Protein AF-A0A3C1ZS43-F1 (afdb_monomer_lite)

Foldseek 3Di:
DDDDDDDDPPPPPPPPVPPPPPPPPVPCPPDVLLVLLLLLLVLLLLCCQQQVCNLVLVAQSLVLQLVLSVQSNPDPDLVSSQVSSLSSLCSSPQRAAAPDDDDDDPPVQCQQDDPCSLVDPSHDPSSSVSSVNSNRRGYDRPRQDQPPDPDDRDTDPPSHDPCPPPDPDDDPSVVSSVVSVVLSCCSPPVSCQNVDPDNSSVVSD

pLDDT: mean 83.27, std 17.43, range [39.81, 98.88]

Structure (mmCIF, N/CA/C/O backbone):
data_AF-A0A3C1ZS43-F1
#
_entry.id   AF-A0A3C1ZS43-F1
#
loop_
_atom_site.group_PDB
_atom_site.id
_atom_site.type_symbol
_atom_site.label_atom_id
_atom_site.label_alt_id
_atom_site.label_comp_id
_atom_site.label_asym_id
_atom_site.label_entity_id
_atom_site.label_seq_id
_atom_site.pdbx_PDB_ins_code
_atom_site.Cartn_x
_atom_site.Cartn_y
_atom_site.Cartn_z
_atom_site.occupancy
_atom_site.B_iso_or_equiv
_atom_site.auth_seq_id
_atom_site.auth_comp_id
_atom_site.auth_asym_id
_atom_site.auth_atom_id
_atom_site.pdbx_PDB_model_num
ATOM 1 N N . MET A 1 1 ? -16.081 -59.917 66.388 1.00 44.72 1 MET A N 1
ATOM 2 C CA . MET A 1 1 ? -15.034 -59.606 65.389 1.00 44.72 1 MET A CA 1
ATOM 3 C C . MET A 1 1 ? -15.693 -58.979 64.167 1.00 44.72 1 MET A C 1
ATOM 5 O O . MET A 1 1 ? -16.670 -59.534 63.693 1.00 44.72 1 MET A O 1
ATOM 9 N N . ARG A 1 2 ? -15.122 -57.854 63.709 1.00 42.94 2 ARG A N 1
ATOM 10 C CA . ARG A 1 2 ? -15.438 -57.022 62.525 1.00 42.94 2 ARG A CA 1
ATOM 11 C C . ARG A 1 2 ? -16.759 -56.238 62.538 1.00 42.94 2 ARG A C 1
ATOM 13 O O . ARG A 1 2 ? -17.774 -56.667 62.013 1.00 42.94 2 ARG A O 1
ATOM 20 N N . ASN A 1 3 ? -16.649 -55.023 63.078 1.00 45.84 3 ASN A N 1
ATOM 21 C CA . ASN A 1 3 ? -17.445 -53.859 62.693 1.00 45.84 3 ASN A CA 1
ATOM 22 C C . ASN A 1 3 ? -17.034 -53.436 61.272 1.00 45.84 3 ASN A C 1
ATOM 24 O O . ASN A 1 3 ? -15.860 -53.144 61.048 1.00 45.84 3 ASN A O 1
ATOM 28 N N . THR A 1 4 ? -17.975 -53.374 60.333 1.00 52.88 4 THR A N 1
ATOM 29 C CA . THR A 1 4 ? -17.791 -52.699 59.040 1.00 52.88 4 THR A CA 1
ATOM 30 C C . THR A 1 4 ? -18.532 -51.371 59.092 1.00 52.88 4 THR A C 1
ATOM 32 O O . THR A 1 4 ? -19.750 -51.314 58.937 1.00 52.88 4 THR A O 1
ATOM 35 N N . SER A 1 5 ? -17.795 -50.300 59.366 1.00 53.34 5 SER A N 1
ATOM 36 C CA . SER A 1 5 ? -18.279 -48.924 59.290 1.00 53.34 5 SER A CA 1
ATOM 37 C C . SER A 1 5 ? -18.544 -48.540 57.833 1.00 53.34 5 SER A C 1
ATOM 39 O O . SER A 1 5 ? -17.633 -48.596 57.005 1.00 53.34 5 SER A O 1
ATOM 41 N N . ALA A 1 6 ? -19.777 -48.138 57.531 1.00 59.22 6 ALA A N 1
ATOM 42 C CA . ALA A 1 6 ? -20.144 -47.528 56.261 1.00 59.22 6 ALA A CA 1
ATOM 43 C C . ALA A 1 6 ? -19.431 -46.174 56.090 1.00 59.22 6 ALA A C 1
ATOM 45 O O . ALA A 1 6 ? -19.440 -45.333 56.990 1.00 59.22 6 ALA A O 1
ATOM 46 N N . ILE A 1 7 ? -18.808 -45.976 54.930 1.00 58.75 7 ILE A N 1
ATOM 47 C CA . ILE A 1 7 ? -18.164 -44.720 54.538 1.00 58.75 7 ILE A CA 1
ATOM 48 C C . ILE A 1 7 ? -19.274 -43.688 54.255 1.00 58.75 7 ILE A C 1
ATOM 50 O O . ILE A 1 7 ? -20.194 -43.999 53.497 1.00 58.75 7 ILE A O 1
ATOM 54 N N . PRO A 1 8 ? -19.239 -42.475 54.838 1.00 49.44 8 PRO A N 1
ATOM 55 C CA . PRO A 1 8 ? -20.306 -41.499 54.660 1.00 49.44 8 PRO A CA 1
ATOM 56 C C . PRO A 1 8 ? -20.284 -40.894 53.249 1.00 49.44 8 PRO A C 1
ATOM 58 O O . PRO A 1 8 ? -19.288 -40.330 52.797 1.00 49.44 8 PRO A O 1
ATOM 61 N N . THR A 1 9 ? -21.433 -40.948 52.581 1.00 58.59 9 THR A N 1
ATOM 62 C CA . THR A 1 9 ? -21.727 -40.493 51.210 1.00 58.59 9 THR A CA 1
ATOM 63 C C . THR A 1 9 ? -21.727 -38.963 51.028 1.00 58.59 9 THR A C 1
ATOM 65 O O . THR A 1 9 ? -22.485 -38.433 50.223 1.00 58.59 9 THR A O 1
ATOM 68 N N . LYS A 1 10 ? -20.911 -38.212 51.781 1.00 52.75 10 LYS A N 1
ATOM 69 C CA . LYS A 1 10 ? -20.936 -36.733 51.786 1.00 52.75 10 LYS A CA 1
ATOM 70 C C . LYS A 1 10 ? -19.786 -36.042 51.043 1.00 52.75 10 LYS A C 1
ATOM 72 O O . LYS A 1 10 ? -19.747 -34.819 51.027 1.00 52.75 10 LYS A O 1
ATOM 77 N N . TYR A 1 11 ? -18.907 -36.783 50.367 1.00 52.06 11 TYR A N 1
ATOM 78 C CA . TYR A 1 11 ? -17.752 -36.204 49.656 1.00 52.06 11 TYR A CA 1
ATOM 79 C C . TYR A 1 11 ? -17.721 -36.476 48.145 1.00 52.06 11 TYR A C 1
ATOM 81 O O . TYR A 1 11 ? -16.667 -36.396 47.528 1.00 52.06 11 TYR A O 1
ATOM 89 N N . TRP A 1 12 ? -18.867 -36.774 47.526 1.00 50.25 12 TRP A N 1
ATOM 90 C CA . TRP A 1 12 ? -18.940 -37.083 46.087 1.00 50.25 12 TRP A CA 1
ATOM 91 C C . TRP A 1 12 ? -19.505 -35.959 45.208 1.00 50.25 12 TRP A C 1
ATOM 93 O O . TRP A 1 12 ? -19.688 -36.156 44.014 1.00 50.25 12 TRP A O 1
ATOM 103 N N . ILE A 1 13 ? -19.743 -34.765 45.762 1.00 50.69 13 ILE A N 1
ATOM 104 C CA . ILE A 1 13 ? -20.208 -33.603 44.976 1.00 50.69 13 ILE A CA 1
ATOM 105 C C . ILE A 1 13 ? -19.049 -32.636 44.648 1.00 50.69 13 ILE A C 1
ATOM 107 O O . ILE A 1 13 ? -19.165 -31.810 43.753 1.00 50.69 13 ILE A O 1
ATOM 111 N N . GLY A 1 14 ? -17.886 -32.771 45.298 1.00 49.66 14 GLY A N 1
ATOM 112 C CA . GLY A 1 14 ? -16.764 -31.833 45.138 1.00 49.66 14 GLY A CA 1
ATOM 113 C C . GLY A 1 14 ? -15.716 -32.180 44.072 1.00 49.66 14 GLY A C 1
ATOM 114 O O . GLY A 1 14 ? -14.860 -31.349 43.798 1.00 49.66 14 GLY A O 1
ATOM 115 N N . ILE A 1 15 ? -15.741 -33.382 43.481 1.00 50.09 15 ILE A N 1
ATOM 116 C CA . ILE A 1 15 ? -14.630 -33.883 42.635 1.00 50.09 15 ILE A CA 1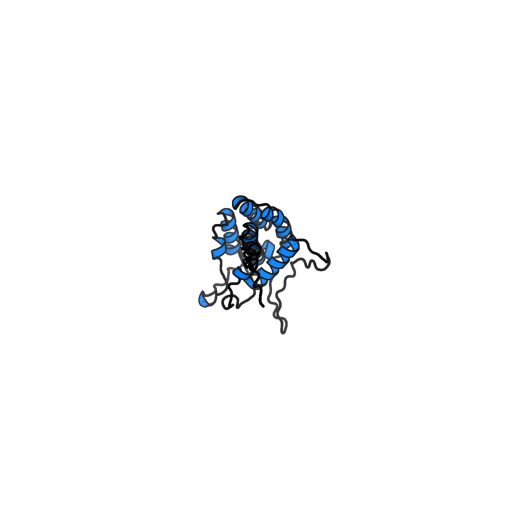
ATOM 117 C C . ILE A 1 15 ? -15.010 -34.010 41.145 1.00 50.09 15 ILE A C 1
ATOM 119 O O . ILE A 1 15 ? -14.152 -34.251 40.304 1.00 50.09 15 ILE A O 1
ATOM 123 N N . ILE A 1 16 ? -16.267 -33.753 40.766 1.00 48.66 16 ILE A N 1
ATOM 124 C CA . ILE A 1 16 ? -16.694 -33.820 39.352 1.00 48.66 16 ILE A CA 1
ATOM 125 C C . ILE A 1 16 ? -16.448 -32.495 38.596 1.00 48.66 16 ILE A C 1
ATOM 127 O O . ILE A 1 16 ? -16.397 -32.489 37.371 1.00 48.66 16 ILE A O 1
ATOM 131 N N . CYS A 1 17 ? -16.176 -31.382 39.289 1.00 44.31 17 CYS A N 1
ATOM 132 C CA . CYS A 1 17 ? -15.872 -30.097 38.636 1.00 44.31 17 CYS A CA 1
ATOM 133 C C . CYS A 1 17 ? -14.403 -29.922 38.196 1.00 44.31 17 CYS A C 1
ATOM 135 O O . CYS A 1 17 ? -14.080 -28.896 37.607 1.00 44.31 17 CYS A O 1
ATOM 137 N N . LEU A 1 18 ? -13.511 -30.886 38.461 1.00 46.91 18 LEU A N 1
ATOM 138 C CA . LEU A 1 18 ? -12.068 -30.774 38.164 1.00 46.91 18 LEU A CA 1
ATOM 139 C C . LEU A 1 18 ? -11.599 -31.585 36.943 1.00 46.91 18 LEU A C 1
ATOM 141 O O . LEU A 1 18 ? -10.406 -31.630 36.664 1.00 46.91 18 LEU A O 1
ATOM 145 N N . LEU A 1 19 ? -12.519 -32.205 36.197 1.00 48.88 19 LEU A N 1
ATOM 146 C CA . LEU A 1 19 ? -12.211 -32.992 34.993 1.00 48.88 19 LEU A CA 1
ATOM 147 C C . LEU A 1 19 ? -12.890 -32.446 33.731 1.00 48.88 19 LEU A C 1
ATOM 149 O O . LEU A 1 19 ? -13.161 -33.194 32.796 1.00 48.88 19 LEU A O 1
ATOM 153 N N . ILE A 1 20 ? -13.158 -31.140 33.683 1.00 56.06 20 ILE A N 1
ATOM 154 C CA . ILE A 1 20 ? -13.371 -30.472 32.401 1.00 56.06 20 ILE A CA 1
ATOM 155 C C . ILE A 1 20 ? -11.976 -30.057 31.937 1.00 56.06 20 ILE A C 1
ATOM 157 O O . ILE A 1 20 ? -11.409 -29.145 32.543 1.00 56.06 20 ILE A O 1
ATOM 161 N N . PRO A 1 21 ? -11.373 -30.705 30.921 1.00 55.34 21 PRO A N 1
ATOM 162 C CA . PRO A 1 21 ? -10.227 -30.106 30.269 1.00 55.34 21 PRO A CA 1
ATOM 163 C C . PRO A 1 21 ? -10.704 -28.748 29.763 1.00 55.34 21 PRO A C 1
ATOM 165 O O . PRO A 1 21 ? -11.557 -28.668 28.878 1.00 55.34 21 PRO A O 1
ATOM 168 N N . GLN A 1 22 ? -10.204 -27.673 30.372 1.00 54.25 22 GLN A N 1
ATOM 169 C CA . GLN A 1 22 ? -10.284 -26.355 29.775 1.00 54.25 22 GLN A CA 1
ATOM 170 C C . GLN A 1 22 ? -9.396 -26.413 28.542 1.00 54.25 22 GLN A C 1
ATOM 172 O O . GLN A 1 22 ? -8.223 -26.051 28.573 1.00 54.25 22 GLN A O 1
ATOM 177 N N . VAL A 1 23 ? -9.955 -26.927 27.450 1.00 53.66 23 VAL A N 1
ATOM 178 C CA . VAL A 1 23 ? -9.442 -26.637 26.127 1.00 53.66 23 VAL A CA 1
ATOM 179 C C . VAL A 1 23 ? -9.760 -25.161 25.928 1.00 53.66 23 VAL A C 1
ATOM 181 O O . VAL A 1 23 ? -10.791 -24.790 25.375 1.00 53.66 23 VAL A O 1
ATOM 184 N N . LEU A 1 24 ? -8.900 -24.300 26.474 1.00 48.50 24 LEU A N 1
ATOM 185 C CA . LEU A 1 24 ? -8.735 -22.943 25.992 1.00 48.50 24 LEU A CA 1
ATOM 186 C C . LEU A 1 24 ? -8.180 -23.094 24.577 1.00 48.50 24 LEU A C 1
ATOM 188 O O . LEU A 1 24 ? -6.989 -22.940 24.333 1.00 48.50 24 LEU A O 1
ATOM 192 N N . THR A 1 25 ? -9.043 -23.433 23.622 1.00 47.41 25 THR A N 1
ATOM 193 C CA . THR A 1 25 ? -8.827 -22.904 22.289 1.00 47.41 25 THR A CA 1
ATOM 194 C C . THR A 1 25 ? -8.911 -21.401 22.487 1.00 47.41 25 THR A C 1
ATOM 196 O O . THR A 1 25 ? -9.992 -20.883 22.779 1.00 47.41 25 THR A O 1
ATOM 199 N N . ALA A 1 26 ? -7.778 -20.704 22.415 1.00 40.06 26 ALA A N 1
ATOM 200 C CA . ALA A 1 26 ? -7.812 -19.298 22.065 1.00 40.06 26 ALA A CA 1
ATOM 201 C C . ALA A 1 26 ? -8.544 -19.254 20.721 1.00 40.06 26 ALA A C 1
ATOM 203 O O . ALA A 1 26 ? -7.969 -19.573 19.684 1.00 40.06 26 ALA A O 1
ATOM 204 N N . GLN A 1 27 ? -9.858 -19.022 20.749 1.00 39.81 27 GLN A N 1
ATOM 205 C CA . GLN A 1 27 ? -10.592 -18.730 19.536 1.00 39.81 27 GLN A CA 1
ATOM 206 C C . GLN A 1 27 ? -9.978 -17.432 19.037 1.00 39.81 27 GLN A C 1
ATOM 208 O O . GLN A 1 27 ? -10.136 -16.386 19.665 1.00 39.81 27 GLN A O 1
ATOM 213 N N . PHE A 1 28 ? -9.207 -17.532 17.960 1.00 47.50 28 PHE A N 1
ATOM 214 C CA . PHE A 1 28 ? -8.794 -16.384 17.182 1.00 47.50 28 PHE A CA 1
ATOM 215 C C . PHE A 1 28 ? -10.091 -15.771 16.657 1.00 47.50 28 PHE A C 1
ATOM 217 O O . PHE A 1 28 ? -10.662 -16.252 15.684 1.00 47.50 28 PHE A O 1
ATOM 224 N N . ILE A 1 29 ? -10.647 -14.802 17.383 1.00 45.75 29 ILE A N 1
ATOM 225 C CA . ILE A 1 29 ? -11.622 -13.893 16.799 1.00 45.75 29 ILE A CA 1
ATOM 226 C C . ILE A 1 29 ? -10.763 -13.002 15.911 1.00 45.75 29 ILE A C 1
ATOM 228 O O . ILE A 1 29 ? -9.920 -12.293 16.472 1.00 45.75 29 ILE A O 1
ATOM 232 N N . PRO A 1 30 ? -10.904 -13.052 14.573 1.00 55.09 30 PRO A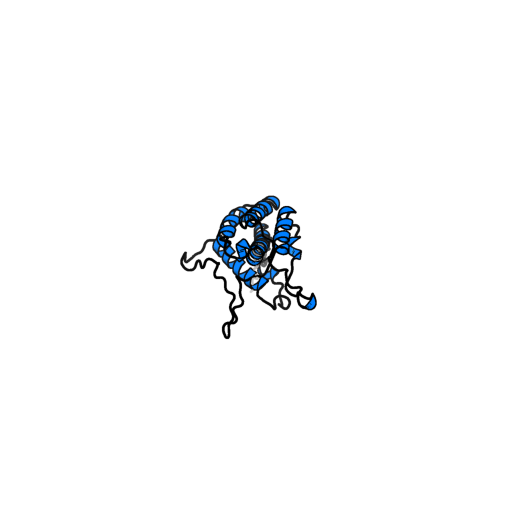 N 1
ATOM 233 C CA . PRO A 1 30 ? -10.220 -12.101 13.719 1.00 55.09 30 PRO A CA 1
ATOM 234 C C . PRO A 1 30 ? -10.625 -10.718 14.210 1.00 55.09 30 PRO A C 1
ATOM 236 O O . PRO A 1 30 ? -11.799 -10.339 14.185 1.00 55.09 30 PRO A O 1
ATOM 239 N N . ASN A 1 31 ? -9.671 -9.999 14.790 1.00 76.44 31 ASN A N 1
ATOM 240 C CA . ASN A 1 31 ? -9.900 -8.608 15.101 1.00 76.44 31 ASN A CA 1
ATOM 241 C C . ASN A 1 31 ? -9.930 -7.910 13.743 1.00 76.44 31 ASN A C 1
ATOM 243 O O . ASN A 1 31 ? -8.959 -8.027 12.998 1.00 76.44 31 ASN A O 1
ATOM 247 N N . ALA A 1 32 ? -11.004 -7.182 13.427 1.00 88.75 32 ALA A N 1
ATOM 248 C CA . ALA A 1 32 ? -11.095 -6.393 12.197 1.00 88.75 32 ALA A CA 1
ATOM 249 C C . ALA A 1 32 ? -9.842 -5.521 11.979 1.00 88.75 32 ALA A C 1
ATOM 251 O O . ALA A 1 32 ? -9.462 -5.246 10.846 1.00 88.75 32 ALA A O 1
ATOM 252 N N . TYR A 1 33 ? -9.162 -5.129 13.061 1.00 91.62 33 TYR A N 1
ATOM 253 C CA . TYR A 1 33 ? -7.853 -4.489 13.023 1.00 91.62 33 TYR A CA 1
ATOM 254 C C . TYR A 1 33 ? -6.748 -5.335 12.363 1.00 91.62 33 TYR A C 1
ATOM 256 O O . TYR A 1 33 ? -6.019 -4.809 11.530 1.00 91.62 33 TYR A O 1
ATOM 264 N N . TYR A 1 34 ? -6.610 -6.622 12.694 1.00 92.44 34 TYR A N 1
ATOM 265 C CA . TYR A 1 34 ? -5.571 -7.488 12.120 1.00 92.44 34 TYR A CA 1
ATOM 266 C C . TYR A 1 34 ? -5.823 -7.771 10.638 1.00 92.44 34 TYR A C 1
ATOM 268 O O . TYR A 1 34 ? -4.895 -7.656 9.840 1.00 92.44 34 TYR A O 1
ATOM 276 N N . ASP A 1 35 ? -7.080 -8.009 10.249 1.00 93.38 35 ASP A N 1
ATOM 277 C CA . ASP A 1 35 ? -7.442 -8.113 8.830 1.00 93.38 35 ASP A CA 1
ATOM 278 C C . ASP A 1 35 ? -7.087 -6.818 8.083 1.00 93.38 35 ASP A C 1
ATOM 280 O O . ASP A 1 35 ? -6.487 -6.843 7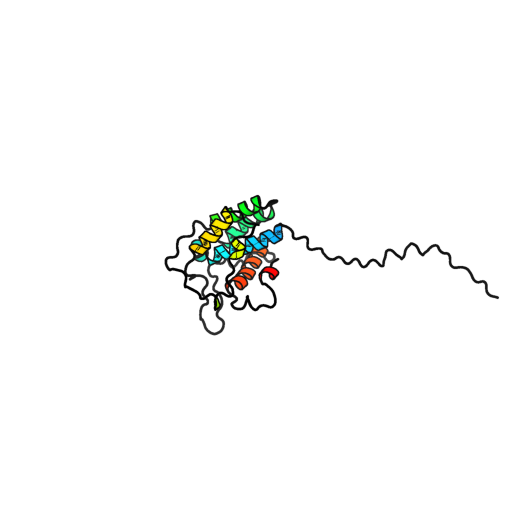.009 1.00 93.38 35 ASP A O 1
ATOM 284 N N . ARG A 1 36 ? -7.375 -5.654 8.674 1.00 96.62 36 ARG A N 1
ATOM 285 C CA . ARG A 1 36 ? -7.007 -4.355 8.093 1.00 96.62 36 ARG A CA 1
ATOM 286 C C . ARG A 1 36 ? -5.501 -4.139 8.018 1.00 96.62 36 ARG A C 1
ATOM 288 O O . ARG A 1 36 ? -5.050 -3.564 7.033 1.00 96.62 36 ARG A O 1
ATOM 295 N N . LEU A 1 37 ? -4.721 -4.600 8.997 1.00 97.75 37 LEU A N 1
ATOM 296 C CA . LEU A 1 37 ? -3.258 -4.565 8.920 1.00 97.75 37 LEU A CA 1
ATOM 297 C C . LEU A 1 37 ? -2.738 -5.441 7.779 1.00 97.75 37 LEU A C 1
ATOM 299 O O . LEU A 1 37 ? -1.831 -5.013 7.071 1.00 97.75 37 LEU A O 1
ATOM 303 N N . PHE A 1 38 ? -3.331 -6.613 7.547 1.00 97.75 38 PHE A N 1
ATOM 304 C CA . PHE A 1 38 ? -2.990 -7.451 6.398 1.00 97.75 38 PHE A CA 1
ATOM 305 C C . PHE A 1 38 ? -3.204 -6.698 5.073 1.00 97.75 38 PHE A C 1
ATOM 307 O O . PHE A 1 38 ? -2.287 -6.600 4.257 1.00 97.75 38 PHE A O 1
ATOM 314 N N . TYR A 1 39 ? -4.375 -6.088 4.873 1.00 98.31 39 TYR A N 1
ATOM 315 C CA . TYR A 1 39 ? -4.642 -5.323 3.650 1.00 98.31 39 TYR A CA 1
ATOM 316 C C . TYR A 1 39 ? -3.792 -4.051 3.553 1.00 98.31 39 TYR A C 1
ATOM 318 O O . TYR A 1 39 ? -3.295 -3.737 2.473 1.00 98.31 39 TYR A O 1
ATOM 326 N N . LEU A 1 40 ? -3.558 -3.348 4.665 1.00 98.75 40 LEU A N 1
ATOM 327 C CA . LEU A 1 40 ? -2.659 -2.194 4.711 1.00 98.75 40 LEU A CA 1
ATOM 328 C C . LEU A 1 40 ? -1.228 -2.585 4.316 1.00 98.75 40 LEU A C 1
ATOM 330 O O . LEU A 1 40 ? -0.580 -1.837 3.592 1.00 98.75 40 LEU A O 1
ATOM 334 N N . CYS A 1 41 ? -0.754 -3.763 4.732 1.00 98.69 41 CYS A N 1
ATOM 335 C CA . CYS A 1 41 ? 0.556 -4.293 4.355 1.00 98.69 41 CYS A CA 1
ATOM 336 C C . CYS A 1 41 ? 0.686 -4.465 2.839 1.00 98.69 41 CYS A C 1
ATOM 338 O O . CYS A 1 41 ? 1.687 -4.036 2.256 1.00 98.69 41 CYS A O 1
ATOM 340 N N . LYS A 1 42 ? -0.347 -5.035 2.200 1.00 98.38 42 LYS A N 1
ATOM 341 C CA . LYS A 1 42 ? -0.404 -5.199 0.739 1.00 98.38 42 LYS A CA 1
ATOM 342 C C . LYS A 1 42 ? -0.453 -3.847 0.030 1.00 98.38 42 LYS A C 1
ATOM 344 O O . LYS A 1 42 ? 0.308 -3.638 -0.910 1.00 98.38 42 LYS A O 1
ATOM 349 N N . VAL A 1 43 ? -1.274 -2.910 0.515 1.00 98.75 43 VAL A N 1
ATOM 350 C CA . VAL A 1 43 ? -1.365 -1.545 -0.036 1.00 98.75 43 VAL A CA 1
ATOM 351 C C . VAL A 1 43 ? -0.025 -0.814 0.049 1.00 98.75 43 VAL A C 1
ATOM 353 O O . VAL A 1 43 ? 0.452 -0.287 -0.956 1.00 98.75 43 VAL A O 1
ATOM 356 N N . TRP A 1 44 ? 0.593 -0.799 1.231 1.00 98.56 44 TRP A N 1
ATOM 357 C CA . TRP A 1 44 ? 1.862 -0.113 1.460 1.00 98.56 44 TRP A CA 1
ATOM 358 C C . TRP A 1 44 ? 2.974 -0.683 0.579 1.00 98.56 44 TRP A C 1
ATOM 360 O O . TRP A 1 44 ? 3.705 0.083 -0.049 1.00 98.56 44 TRP A O 1
ATOM 370 N N . GLY A 1 45 ? 3.065 -2.013 0.472 1.00 96.94 45 GLY A N 1
ATOM 371 C CA . GLY A 1 45 ? 4.031 -2.679 -0.398 1.00 96.94 45 GLY A CA 1
ATOM 372 C C . GLY A 1 45 ? 3.779 -2.422 -1.882 1.00 96.94 45 GLY A C 1
ATOM 373 O O . GLY A 1 45 ? 4.719 -2.157 -2.626 1.00 96.94 45 GLY A O 1
ATOM 374 N N . HIS A 1 46 ? 2.516 -2.443 -2.318 1.00 97.00 46 HIS A N 1
ATOM 375 C CA . HIS A 1 46 ? 2.149 -2.137 -3.703 1.00 97.00 46 HIS A CA 1
ATOM 376 C C . HIS A 1 46 ? 2.624 -0.741 -4.102 1.00 97.00 46 HIS A C 1
ATOM 378 O O . HIS A 1 46 ? 3.351 -0.586 -5.079 1.00 97.00 46 HIS A O 1
ATOM 384 N N . ALA A 1 47 ? 2.309 0.273 -3.299 1.00 96.62 47 ALA A N 1
ATOM 385 C CA . ALA A 1 47 ? 2.807 1.622 -3.539 1.00 96.62 47 ALA A CA 1
ATOM 386 C C . ALA A 1 47 ? 4.343 1.688 -3.476 1.00 96.62 47 ALA A C 1
ATOM 388 O O . ALA A 1 47 ? 4.945 2.257 -4.383 1.00 96.62 47 ALA A O 1
ATOM 389 N N . LYS A 1 48 ? 4.982 1.039 -2.488 1.00 94.44 48 LYS A N 1
ATOM 390 C CA . LYS A 1 48 ? 6.447 1.034 -2.327 1.00 94.44 48 LYS A CA 1
ATOM 391 C C . LYS A 1 48 ? 7.185 0.620 -3.596 1.00 94.44 48 LYS A C 1
ATOM 393 O O . LYS A 1 48 ? 8.172 1.250 -3.954 1.00 94.44 48 LYS A O 1
ATOM 398 N N . TYR A 1 49 ? 6.712 -0.426 -4.272 1.00 91.75 49 TYR A N 1
ATOM 399 C CA . TYR A 1 49 ? 7.432 -0.991 -5.417 1.00 91.75 49 TYR A CA 1
ATOM 400 C C . TYR A 1 49 ? 6.902 -0.558 -6.785 1.00 91.75 49 TYR A C 1
ATOM 402 O O . TYR A 1 49 ? 7.600 -0.766 -7.778 1.00 91.75 49 TYR A O 1
ATOM 410 N N . TYR A 1 50 ? 5.699 0.020 -6.864 1.00 92.25 50 TYR A N 1
ATOM 411 C CA . TYR A 1 50 ? 5.072 0.390 -8.140 1.00 92.25 50 TYR A CA 1
ATOM 412 C C . TYR A 1 50 ? 4.811 1.887 -8.314 1.00 92.25 50 TYR A C 1
ATOM 414 O O . TYR A 1 50 ? 4.754 2.356 -9.451 1.00 92.25 50 TYR A O 1
ATOM 422 N N . HIS A 1 51 ? 4.675 2.659 -7.234 1.00 93.94 51 HIS A N 1
ATOM 423 C CA . HIS A 1 51 ? 4.483 4.102 -7.339 1.00 93.94 51 HIS A CA 1
ATOM 424 C C . HIS A 1 51 ? 5.827 4.788 -7.601 1.00 93.94 51 HIS A C 1
ATOM 426 O O . HIS A 1 51 ? 6.696 4.770 -6.741 1.00 93.94 51 HIS A O 1
ATOM 432 N N . ASN A 1 52 ? 5.991 5.449 -8.751 1.00 90.00 52 ASN A N 1
ATOM 433 C CA . ASN A 1 52 ? 7.264 6.062 -9.175 1.00 90.00 52 ASN A CA 1
ATOM 434 C C . ASN A 1 52 ? 7.905 6.995 -8.136 1.00 90.00 52 ASN A C 1
ATOM 436 O O . ASN A 1 52 ? 9.083 6.828 -7.849 1.00 90.00 52 ASN A O 1
ATOM 440 N N . GLU A 1 53 ? 7.164 7.941 -7.554 1.00 91.06 53 GLU A N 1
ATOM 441 C CA . GLU A 1 53 ? 7.742 8.843 -6.539 1.00 91.06 53 GLU A CA 1
ATOM 442 C C . GLU A 1 53 ? 8.233 8.103 -5.283 1.00 91.06 53 GLU A C 1
ATOM 444 O O . GLU A 1 53 ? 9.309 8.397 -4.769 1.00 91.06 53 GLU A O 1
ATOM 449 N N . VAL A 1 54 ? 7.482 7.099 -4.825 1.00 92.69 54 VAL A N 1
ATOM 450 C CA . VAL A 1 54 ? 7.834 6.292 -3.652 1.00 92.69 54 VAL A CA 1
ATOM 451 C C . VAL A 1 54 ? 9.044 5.413 -3.954 1.00 92.69 54 VAL A C 1
ATOM 453 O O . VAL A 1 54 ? 10.036 5.437 -3.236 1.00 92.69 54 VAL A O 1
ATOM 456 N N . ALA A 1 55 ? 8.975 4.687 -5.068 1.00 88.12 55 ALA A N 1
ATOM 457 C CA . ALA A 1 55 ? 10.040 3.858 -5.608 1.00 88.12 55 ALA A CA 1
ATOM 458 C C . ALA A 1 55 ? 11.367 4.625 -5.742 1.00 88.12 55 ALA A C 1
ATOM 460 O O . ALA A 1 55 ? 12.425 4.103 -5.418 1.00 88.12 55 ALA A O 1
ATOM 461 N N . ASN A 1 56 ? 11.328 5.877 -6.193 1.00 86.31 56 ASN A N 1
ATOM 462 C CA . ASN A 1 56 ? 12.528 6.693 -6.387 1.00 86.31 56 ASN A CA 1
ATOM 463 C C . ASN A 1 56 ? 13.050 7.357 -5.099 1.00 86.31 56 ASN A C 1
ATOM 465 O O . ASN A 1 56 ? 13.998 8.135 -5.177 1.00 86.31 56 ASN A O 1
ATOM 469 N N . GLY A 1 57 ? 12.439 7.089 -3.940 1.00 88.25 57 GLY A N 1
ATOM 470 C CA . GLY A 1 57 ? 12.842 7.678 -2.662 1.00 88.25 57 GLY A CA 1
ATOM 471 C C . GLY A 1 57 ? 12.453 9.152 -2.496 1.00 88.25 57 GLY A C 1
ATOM 472 O O . GLY A 1 57 ? 12.998 9.830 -1.630 1.00 88.25 57 GLY A O 1
ATOM 473 N N . ASN A 1 58 ? 11.517 9.671 -3.303 1.00 91.12 58 ASN A N 1
ATOM 474 C CA . ASN A 1 58 ? 11.067 11.069 -3.211 1.00 91.12 58 ASN A CA 1
ATOM 475 C C . ASN A 1 58 ? 10.047 11.297 -2.082 1.00 91.12 58 ASN A C 1
ATOM 477 O O . ASN A 1 58 ? 9.713 12.441 -1.771 1.00 91.12 58 ASN A O 1
ATOM 481 N N . VAL A 1 59 ? 9.541 10.218 -1.486 1.00 93.00 59 VAL A N 1
ATOM 482 C CA . VAL A 1 59 ? 8.590 10.228 -0.373 1.00 93.00 59 VAL A CA 1
ATOM 483 C C . VAL A 1 59 ? 9.160 9.351 0.734 1.00 93.00 59 VAL A C 1
ATOM 485 O O . VAL A 1 59 ? 9.514 8.202 0.467 1.00 93.00 59 VAL A O 1
ATOM 488 N N . ASP A 1 60 ? 9.214 9.861 1.969 1.00 93.75 60 ASP A N 1
ATOM 489 C CA . ASP A 1 60 ? 9.520 9.022 3.133 1.00 93.75 60 ASP A CA 1
ATOM 490 C C . ASP A 1 60 ? 8.331 8.092 3.397 1.00 93.75 60 ASP A C 1
ATOM 492 O O . ASP A 1 60 ? 7.322 8.446 4.015 1.00 93.75 60 ASP A O 1
ATOM 496 N N . TRP A 1 61 ? 8.416 6.904 2.811 1.00 95.69 61 TRP A N 1
ATOM 497 C CA . TRP A 1 61 ? 7.302 5.969 2.781 1.00 95.69 61 TRP A CA 1
ATOM 498 C C . TRP A 1 61 ? 7.126 5.202 4.087 1.00 95.69 61 TRP A C 1
ATOM 500 O O . TRP A 1 61 ? 6.039 4.684 4.363 1.00 95.69 61 TRP A O 1
ATOM 510 N N . ASP A 1 62 ? 8.182 5.120 4.892 1.00 95.38 62 ASP A N 1
ATOM 511 C CA . ASP A 1 62 ? 8.094 4.547 6.224 1.00 95.38 62 ASP A CA 1
ATOM 512 C C . ASP A 1 62 ? 7.338 5.503 7.146 1.00 95.38 62 ASP A C 1
ATOM 514 O O . ASP A 1 62 ? 6.372 5.085 7.787 1.00 95.38 62 ASP A O 1
ATOM 518 N N . ASP A 1 63 ? 7.698 6.789 7.137 1.00 95.62 63 ASP A N 1
ATOM 519 C CA . ASP A 1 63 ? 7.013 7.808 7.932 1.00 95.62 63 ASP A CA 1
ATOM 520 C C . ASP A 1 63 ? 5.539 7.939 7.529 1.00 95.62 63 ASP A C 1
ATOM 522 O O . ASP A 1 63 ? 4.666 7.960 8.400 1.00 95.62 63 ASP A O 1
ATOM 526 N N . ALA A 1 64 ? 5.222 7.886 6.230 1.00 97.88 64 ALA A N 1
ATOM 527 C CA . ALA A 1 64 ? 3.836 7.874 5.758 1.00 97.88 64 ALA A CA 1
ATOM 528 C C . ALA A 1 64 ? 3.008 6.714 6.357 1.00 97.88 64 ALA A C 1
ATOM 530 O O . ALA A 1 64 ? 1.844 6.899 6.729 1.00 97.88 64 ALA A O 1
ATOM 531 N N . LEU A 1 65 ? 3.593 5.515 6.490 1.00 98.38 65 LEU A N 1
ATOM 532 C CA . LEU A 1 65 ? 2.928 4.391 7.155 1.00 98.38 65 LEU A CA 1
ATOM 533 C C . LEU A 1 65 ? 2.767 4.637 8.654 1.00 98.38 65 LEU A C 1
ATOM 535 O O . LEU A 1 65 ? 1.685 4.396 9.193 1.00 98.38 65 LEU A O 1
ATOM 539 N N . LEU A 1 66 ? 3.827 5.097 9.323 1.00 97.31 66 LEU A N 1
ATOM 540 C CA . LEU A 1 66 ? 3.809 5.376 10.759 1.00 97.31 66 LEU A CA 1
ATOM 541 C C . LEU A 1 66 ? 2.721 6.404 11.110 1.00 97.31 66 LEU A C 1
ATOM 543 O O . LEU A 1 66 ? 2.005 6.219 12.095 1.00 97.31 66 LEU A O 1
ATOM 547 N N . GLU A 1 67 ? 2.522 7.421 10.270 1.00 97.81 67 GLU A N 1
ATOM 548 C CA . GLU A 1 67 ? 1.442 8.407 10.403 1.00 97.81 67 GLU A CA 1
ATOM 549 C C . GLU A 1 67 ? 0.040 7.820 10.152 1.00 97.81 67 GLU A C 1
ATOM 551 O O . GLU A 1 67 ? -0.936 8.233 10.787 1.00 97.81 67 GLU A O 1
ATOM 556 N N . ALA A 1 68 ? -0.090 6.842 9.249 1.00 98.44 68 ALA A N 1
ATOM 557 C CA . ALA A 1 68 ? -1.373 6.224 8.910 1.00 98.44 68 ALA A CA 1
ATOM 558 C C . ALA A 1 68 ? -1.868 5.220 9.970 1.00 98.44 68 ALA A C 1
ATOM 560 O O . ALA A 1 68 ? -3.082 5.059 10.162 1.00 98.44 68 ALA A O 1
ATOM 561 N N . LEU A 1 69 ? -0.951 4.544 10.671 1.00 98.38 69 LEU A N 1
ATOM 562 C CA . LEU A 1 69 ? -1.265 3.455 11.603 1.00 98.38 69 LEU A CA 1
ATOM 563 C C . LEU A 1 69 ? -2.252 3.836 12.724 1.00 98.38 69 LEU A C 1
ATOM 565 O O . LEU A 1 69 ? -3.201 3.071 12.934 1.00 98.38 69 LEU A O 1
ATOM 569 N N . PRO A 1 70 ? -2.138 4.997 13.405 1.00 97.75 70 PRO A N 1
ATOM 570 C CA . PRO A 1 70 ? -3.112 5.409 14.415 1.00 97.75 70 PRO A CA 1
ATOM 571 C C . PRO A 1 70 ? -4.548 5.482 13.882 1.00 97.75 70 PRO A C 1
ATOM 573 O O . PRO A 1 70 ? -5.478 5.038 14.554 1.00 97.75 70 PRO A O 1
ATOM 576 N N . ALA A 1 71 ? -4.741 5.989 12.659 1.00 98.06 71 ALA A N 1
ATOM 577 C CA . ALA A 1 71 ? -6.063 6.089 12.043 1.00 98.06 71 ALA A CA 1
ATOM 578 C C . ALA A 1 71 ? -6.620 4.715 11.637 1.00 98.06 71 ALA A C 1
ATOM 580 O O . ALA A 1 71 ? -7.814 4.472 11.792 1.00 98.06 71 ALA A O 1
ATOM 581 N N . VAL A 1 72 ? -5.768 3.797 11.166 1.00 97.94 72 VAL A N 1
ATOM 582 C CA . VAL A 1 72 ? -6.172 2.414 10.855 1.00 97.94 72 VAL A CA 1
ATOM 583 C C . VAL A 1 72 ? -6.567 1.655 12.122 1.00 97.94 72 VAL A C 1
ATOM 585 O O . VAL A 1 72 ? -7.562 0.930 12.119 1.00 97.94 72 VAL A O 1
ATOM 588 N N . LYS A 1 73 ? -5.823 1.850 13.215 1.00 96.62 73 LYS A N 1
ATOM 589 C CA . LYS A 1 73 ? -6.106 1.241 14.520 1.00 96.62 73 LYS A CA 1
ATOM 590 C C . LYS A 1 73 ? -7.389 1.768 15.154 1.00 96.62 73 LYS A C 1
ATOM 592 O O . LYS A 1 73 ? -8.114 0.998 15.776 1.00 96.62 73 LYS A O 1
ATOM 597 N N . ALA A 1 74 ? -7.665 3.061 14.993 1.00 96.38 74 ALA A N 1
ATOM 598 C CA . ALA A 1 74 ? -8.865 3.706 15.518 1.00 96.38 74 ALA A CA 1
ATOM 599 C C . ALA A 1 74 ? -10.120 3.478 14.659 1.00 96.38 74 ALA A C 1
ATOM 601 O O . ALA A 1 74 ? -11.214 3.785 15.119 1.00 96.38 74 ALA A O 1
ATOM 602 N N . ALA A 1 75 ? -9.984 2.972 13.429 1.00 96.56 75 ALA A N 1
ATOM 603 C CA . ALA A 1 75 ? -11.124 2.751 12.552 1.00 96.56 75 ALA A CA 1
ATOM 604 C C . ALA A 1 75 ? -12.090 1.717 13.153 1.00 96.56 75 ALA A C 1
ATOM 606 O O . ALA A 1 75 ? -11.714 0.586 13.458 1.00 96.56 75 ALA A O 1
ATOM 607 N N . GLU A 1 76 ? -13.369 2.052 13.230 1.00 94.62 76 GLU A N 1
ATOM 608 C CA . GLU A 1 76 ? -14.438 1.158 13.683 1.00 94.62 76 GLU A CA 1
ATOM 609 C C . GLU A 1 76 ? -15.203 0.560 12.494 1.00 94.62 76 GLU A C 1
ATOM 611 O O . GLU A 1 76 ? -15.850 -0.481 12.606 1.00 94.62 76 GLU A O 1
ATOM 616 N N . SER A 1 77 ? -15.058 1.149 11.302 1.00 96.00 77 SER A N 1
ATOM 617 C CA . SER A 1 77 ? -15.757 0.735 10.080 1.00 96.00 77 SER A CA 1
ATOM 618 C C . SER A 1 77 ? -14.832 0.593 8.867 1.00 96.00 77 SER A C 1
ATOM 620 O O . SER A 1 77 ? -13.735 1.152 8.819 1.00 96.00 77 SER A O 1
ATOM 622 N N . ASN A 1 78 ? -15.290 -0.134 7.839 1.00 96.19 78 ASN A N 1
ATOM 623 C CA . ASN A 1 78 ? -14.563 -0.212 6.566 1.00 96.19 78 ASN A CA 1
ATOM 624 C C . ASN A 1 78 ? -14.471 1.159 5.885 1.00 96.19 78 ASN A C 1
ATOM 626 O O . ASN A 1 78 ? -13.484 1.429 5.213 1.00 96.19 78 ASN A O 1
ATOM 630 N N . ALA A 1 79 ? -15.451 2.045 6.082 1.00 98.06 79 ALA A N 1
ATOM 631 C CA . ALA A 1 79 ? -15.396 3.400 5.541 1.00 98.06 79 ALA A CA 1
ATOM 632 C C . ALA A 1 79 ? -14.232 4.205 6.146 1.00 98.06 79 ALA A C 1
ATOM 634 O O . ALA A 1 79 ? -13.469 4.828 5.412 1.00 98.06 79 ALA A O 1
ATOM 635 N N . GLU A 1 80 ? -14.051 4.138 7.466 1.00 98.31 80 GLU A N 1
ATOM 636 C CA . GLU A 1 80 ? -12.939 4.802 8.160 1.00 98.31 80 GLU A CA 1
ATOM 637 C C . GLU A 1 80 ? -11.582 4.191 7.799 1.00 98.31 80 GLU A C 1
ATOM 639 O O . GLU A 1 80 ? -10.623 4.927 7.566 1.00 98.31 80 GLU A O 1
ATOM 644 N N . PHE A 1 81 ? -11.514 2.861 7.670 1.00 98.62 81 PHE A N 1
ATOM 645 C CA . PHE A 1 81 ? -10.320 2.176 7.174 1.00 98.62 81 PHE A CA 1
ATOM 646 C C . PHE A 1 81 ? -9.941 2.651 5.767 1.00 98.62 81 PHE A C 1
ATOM 648 O O . PHE A 1 81 ? -8.806 3.064 5.547 1.00 98.62 81 PHE A O 1
ATOM 655 N N . ASN A 1 82 ? -10.894 2.667 4.831 1.00 98.81 82 ASN A N 1
ATOM 656 C CA . ASN A 1 82 ? -10.651 3.144 3.470 1.00 98.81 82 ASN A CA 1
ATOM 657 C C . ASN A 1 82 ? -10.244 4.619 3.438 1.00 98.81 82 ASN A C 1
ATOM 659 O O . ASN A 1 82 ? -9.396 4.990 2.637 1.00 98.81 82 ASN A O 1
ATOM 663 N N . ALA A 1 83 ? -10.797 5.459 4.317 1.00 98.81 83 ALA A N 1
ATOM 664 C CA . ALA A 1 83 ? -10.377 6.853 4.425 1.00 98.81 83 ALA A CA 1
ATOM 665 C C . ALA A 1 83 ? -8.917 6.982 4.898 1.00 98.81 83 ALA A C 1
ATOM 667 O O . ALA A 1 83 ? -8.188 7.837 4.399 1.00 98.81 83 ALA A O 1
ATOM 668 N N . ALA A 1 84 ? -8.470 6.140 5.836 1.00 98.81 84 ALA A N 1
ATOM 669 C CA . ALA A 1 84 ? -7.072 6.108 6.266 1.00 98.81 84 ALA A CA 1
ATOM 670 C C . ALA A 1 84 ? -6.139 5.591 5.156 1.00 98.81 84 ALA A C 1
ATOM 672 O O . ALA A 1 84 ? -5.109 6.206 4.892 1.00 98.81 84 ALA A O 1
ATOM 673 N N . VAL A 1 85 ? -6.532 4.514 4.470 1.00 98.88 85 VAL A N 1
ATOM 674 C CA . VAL A 1 85 ? -5.784 3.934 3.343 1.00 98.88 85 VAL A CA 1
ATOM 675 C C . VAL A 1 85 ? -5.668 4.914 2.179 1.00 98.88 85 VAL A C 1
ATOM 677 O O . VAL A 1 85 ? -4.591 5.065 1.609 1.00 98.88 85 VAL A O 1
ATOM 680 N N . LEU A 1 86 ? -6.754 5.606 1.834 1.00 98.69 86 LEU A N 1
ATOM 681 C CA . LEU A 1 86 ? -6.743 6.583 0.753 1.00 98.69 86 LEU A CA 1
ATOM 682 C C . LEU A 1 86 ? -5.808 7.753 1.076 1.00 98.69 86 LEU A C 1
ATOM 684 O O . LEU A 1 86 ? -5.012 8.118 0.222 1.00 98.69 86 LEU A O 1
ATOM 688 N N . ARG A 1 87 ? -5.823 8.270 2.314 1.00 98.75 87 ARG A N 1
ATOM 689 C CA . ARG A 1 87 ? -4.877 9.318 2.741 1.00 98.75 87 ARG A CA 1
ATOM 690 C C . ARG A 1 87 ? -3.416 8.874 2.656 1.00 98.75 87 ARG A C 1
ATOM 692 O O . ARG A 1 87 ? -2.578 9.668 2.245 1.00 98.75 87 ARG A O 1
ATOM 699 N N . LEU A 1 88 ? -3.117 7.624 3.023 1.00 98.81 88 LEU A N 1
ATOM 700 C CA . LEU A 1 88 ? -1.781 7.049 2.840 1.00 98.81 88 LEU A CA 1
ATOM 701 C C . LEU A 1 88 ? -1.400 7.023 1.354 1.00 98.81 88 LEU A C 1
ATOM 703 O O . LEU A 1 88 ? -0.320 7.453 0.987 1.00 98.81 88 LEU A O 1
ATOM 707 N N . LEU A 1 89 ? -2.286 6.546 0.480 1.00 98.62 89 LEU A N 1
ATOM 708 C CA . LEU A 1 89 ? -2.009 6.509 -0.958 1.00 98.62 89 LEU A CA 1
ATOM 709 C C . LEU A 1 89 ? -1.853 7.911 -1.565 1.00 98.62 89 LEU A C 1
ATOM 711 O O . LEU A 1 89 ? -1.007 8.109 -2.428 1.00 98.62 89 LEU A O 1
ATOM 715 N N . GLU A 1 90 ? -2.635 8.888 -1.111 1.00 97.81 90 GLU A N 1
ATOM 716 C CA . GLU A 1 90 ? -2.546 10.279 -1.564 1.00 97.81 90 GLU A CA 1
ATOM 717 C C . GLU A 1 90 ? -1.235 10.958 -1.138 1.00 97.81 90 GLU A C 1
ATOM 719 O O . GLU A 1 90 ? -0.755 11.837 -1.857 1.00 97.81 90 GLU A O 1
ATOM 724 N N . SER A 1 91 ? -0.619 10.544 -0.021 1.00 97.81 91 SER A N 1
ATOM 725 C CA . SER A 1 91 ? 0.676 11.090 0.414 1.00 97.81 91 SER A CA 1
ATOM 726 C C . SER A 1 91 ? 1.835 10.690 -0.508 1.00 97.81 91 SER A C 1
ATOM 728 O O . SER A 1 91 ? 2.845 11.390 -0.549 1.00 97.81 91 SER A O 1
ATOM 730 N N . ALA A 1 92 ? 1.664 9.635 -1.315 1.00 96.31 92 ALA A N 1
ATOM 731 C CA . ALA A 1 92 ? 2.600 9.262 -2.375 1.00 96.31 92 ALA A CA 1
ATOM 732 C C . ALA A 1 92 ? 2.623 10.269 -3.543 1.00 96.31 92 ALA A C 1
ATOM 734 O O . ALA A 1 92 ? 3.566 10.287 -4.336 1.00 96.31 92 ALA A O 1
ATOM 735 N N . GLY A 1 93 ? 1.586 11.105 -3.665 1.00 94.88 93 GLY A N 1
ATOM 736 C CA . GLY A 1 93 ? 1.366 11.971 -4.815 1.00 94.88 93 GLY A CA 1
ATOM 737 C C . GLY A 1 93 ? 0.632 11.267 -5.960 1.00 94.88 93 GLY A C 1
ATOM 738 O O . GLY A 1 93 ? -0.046 10.258 -5.783 1.00 94.88 93 GLY A O 1
ATOM 739 N N . VAL A 1 94 ? 0.707 11.850 -7.159 1.00 92.38 94 VAL A N 1
ATOM 740 C CA . VAL A 1 94 ? 0.054 11.293 -8.353 1.00 92.38 94 VAL A CA 1
ATOM 741 C C . VAL A 1 94 ? 1.060 10.426 -9.110 1.00 92.38 94 VAL A C 1
ATOM 743 O O . VAL A 1 94 ? 2.061 10.980 -9.577 1.00 92.38 94 VAL A O 1
ATOM 746 N N . PRO A 1 95 ? 0.785 9.124 -9.337 1.00 91.19 95 PRO A N 1
ATOM 747 C CA . PRO A 1 95 ? 1.696 8.273 -10.090 1.00 91.19 95 PRO A CA 1
ATOM 748 C C . PRO A 1 95 ? 1.874 8.831 -11.502 1.00 91.19 95 PRO A C 1
ATOM 750 O O . PRO A 1 95 ? 0.894 8.996 -12.227 1.00 91.19 95 PRO A O 1
ATOM 753 N N . GLN A 1 96 ? 3.100 9.121 -11.924 1.00 89.69 96 GLN A N 1
ATOM 754 C CA . GLN A 1 96 ? 3.390 9.501 -13.311 1.00 89.69 96 GLN A CA 1
ATOM 755 C C . GLN A 1 96 ? 3.411 8.280 -14.249 1.00 89.69 96 GLN A C 1
ATOM 757 O O . GLN A 1 96 ? 3.779 7.195 -13.807 1.00 89.69 96 GLN A O 1
ATOM 762 N N . PRO A 1 97 ? 3.022 8.404 -15.531 1.00 86.81 97 PRO A N 1
ATOM 763 C CA . PRO A 1 97 ? 3.167 7.314 -16.495 1.00 86.81 97 PRO A CA 1
ATOM 764 C C . PRO A 1 97 ? 4.630 6.879 -16.646 1.00 86.81 97 PRO A C 1
ATOM 766 O O . PRO A 1 97 ? 5.525 7.723 -16.712 1.00 86.81 97 PRO A O 1
ATOM 769 N N . ALA A 1 98 ? 4.867 5.571 -16.744 1.00 84.31 98 ALA A N 1
ATOM 770 C CA . ALA A 1 98 ? 6.191 5.038 -17.033 1.00 84.31 98 ALA A CA 1
ATOM 771 C C . ALA A 1 98 ? 6.725 5.547 -18.385 1.00 84.31 98 ALA A C 1
ATOM 773 O O . ALA A 1 98 ? 5.986 5.647 -19.364 1.00 84.31 98 ALA A O 1
ATOM 774 N N . LEU A 1 99 ? 8.030 5.836 -18.448 1.00 81.19 99 LEU A N 1
ATOM 775 C CA . LEU A 1 99 ? 8.706 6.234 -19.694 1.00 81.19 99 LEU A CA 1
ATOM 776 C C . LEU A 1 99 ? 8.919 5.056 -20.654 1.00 81.19 99 LEU A C 1
ATOM 778 O O . LEU A 1 99 ? 9.142 5.257 -21.846 1.00 81.19 99 LEU A O 1
ATOM 782 N N . VAL A 1 100 ? 8.882 3.836 -20.118 1.00 81.25 100 VAL A N 1
ATOM 783 C CA . VAL A 1 100 ? 9.073 2.578 -20.836 1.00 81.25 100 VAL A CA 1
ATOM 784 C C . VAL A 1 100 ? 7.899 1.670 -20.496 1.00 81.25 100 VAL A C 1
ATOM 786 O O . VAL A 1 100 ? 7.513 1.572 -19.330 1.00 81.25 100 VAL A O 1
ATOM 789 N N . GLU A 1 101 ? 7.329 1.021 -21.510 1.00 77.06 101 GLU A N 1
ATOM 790 C CA . GLU A 1 101 ? 6.253 0.050 -21.315 1.00 77.06 101 GLU A CA 1
ATOM 791 C C . GLU A 1 101 ? 6.734 -1.161 -20.508 1.00 77.06 101 GLU A C 1
ATOM 793 O O . GLU A 1 101 ? 7.889 -1.585 -20.599 1.00 77.06 101 GLU A O 1
ATOM 798 N N . GLN A 1 102 ? 5.823 -1.746 -19.732 1.00 77.81 102 GLN A N 1
ATOM 799 C CA . GLN A 1 102 ? 6.112 -2.960 -18.980 1.00 77.81 102 GLN A CA 1
ATOM 800 C C . GLN A 1 102 ? 6.453 -4.116 -19.935 1.00 77.81 102 GLN A C 1
ATOM 802 O O . GLN A 1 102 ? 5.793 -4.286 -20.970 1.00 77.81 102 GLN A O 1
ATOM 807 N N . PRO A 1 103 ? 7.457 -4.946 -19.600 1.00 78.12 103 PRO A N 1
ATOM 808 C CA . PRO A 1 103 ? 7.786 -6.103 -20.414 1.00 78.12 103 PRO A CA 1
ATOM 809 C C . PRO A 1 103 ? 6.597 -7.065 -20.464 1.00 78.12 103 PRO A C 1
ATOM 811 O O . PRO A 1 103 ? 5.951 -7.335 -19.453 1.00 78.12 103 PRO A O 1
ATOM 814 N N . GLN A 1 104 ? 6.330 -7.622 -21.644 1.00 82.44 104 GLN A N 1
ATOM 815 C CA . GLN A 1 104 ? 5.333 -8.677 -21.789 1.00 82.44 104 GLN A CA 1
ATOM 816 C C . GLN A 1 104 ? 5.906 -9.982 -21.227 1.00 82.44 104 GLN A C 1
ATOM 818 O O . GLN A 1 104 ? 6.867 -10.532 -21.769 1.00 82.44 104 GLN A O 1
ATOM 823 N N . VAL A 1 105 ? 5.325 -10.469 -20.131 1.00 83.44 105 VAL A N 1
ATOM 824 C CA . VAL A 1 105 ? 5.709 -11.734 -19.495 1.00 83.44 105 VAL A CA 1
ATOM 825 C C . VAL A 1 105 ? 4.690 -12.805 -19.895 1.00 83.44 105 VAL A C 1
ATOM 827 O O . VAL A 1 105 ? 3.500 -12.599 -19.674 1.00 83.44 105 VAL A O 1
ATOM 830 N N . PRO A 1 106 ? 5.111 -13.943 -20.480 1.00 87.75 106 PRO A N 1
ATOM 831 C CA . PRO A 1 106 ? 4.200 -15.047 -20.769 1.00 87.75 106 PRO A CA 1
ATOM 832 C C . PRO A 1 106 ? 3.508 -15.554 -19.501 1.00 87.75 106 PRO A C 1
ATOM 834 O O . PRO A 1 106 ? 4.169 -15.706 -18.473 1.00 87.75 106 PRO A O 1
ATOM 837 N N . ASP A 1 107 ? 2.230 -15.926 -19.596 1.00 83.56 107 ASP A N 1
ATOM 838 C CA . ASP A 1 107 ? 1.452 -16.444 -18.457 1.00 83.56 107 ASP A CA 1
ATOM 839 C C . ASP A 1 107 ? 2.151 -17.609 -17.738 1.00 83.56 107 ASP A C 1
ATOM 841 O O . ASP A 1 107 ? 2.125 -17.695 -16.516 1.00 83.56 107 ASP A O 1
ATOM 845 N N . SER A 1 108 ? 2.863 -18.467 -18.479 1.00 86.69 108 SER A N 1
ATOM 846 C CA . SER A 1 108 ? 3.626 -19.599 -17.929 1.00 86.69 108 SER A CA 1
ATOM 847 C C . SER A 1 108 ? 4.797 -19.206 -17.018 1.00 86.69 108 SER A C 1
ATOM 849 O O . SER A 1 108 ? 5.383 -20.074 -16.374 1.00 86.69 108 SER A O 1
ATOM 851 N N . LEU A 1 109 ? 5.208 -17.936 -17.043 1.00 83.94 109 LEU A N 1
ATOM 852 C CA . LEU A 1 109 ? 6.261 -17.366 -16.201 1.00 83.94 109 LEU A CA 1
ATOM 853 C C . LEU A 1 109 ? 5.696 -16.392 -15.158 1.00 83.94 109 LEU A C 1
ATOM 855 O O . LEU A 1 109 ? 6.446 -15.908 -14.309 1.00 83.94 109 LEU A O 1
ATOM 859 N N . ASN A 1 110 ? 4.390 -16.121 -15.186 1.00 82.94 110 ASN A N 1
ATOM 860 C CA . ASN A 1 110 ? 3.740 -15.157 -14.311 1.00 82.94 110 ASN A CA 1
ATOM 861 C C . ASN A 1 110 ? 3.268 -15.793 -12.992 1.00 82.94 110 ASN A C 1
ATOM 863 O O . ASN A 1 110 ? 2.124 -15.650 -12.572 1.00 82.94 110 ASN A O 1
ATOM 867 N N . ASN A 1 111 ? 4.157 -16.542 -12.338 1.00 83.31 111 ASN A N 1
ATOM 868 C CA . ASN A 1 111 ? 3.755 -17.458 -11.268 1.00 83.31 111 ASN A CA 1
ATOM 869 C C . ASN A 1 111 ? 3.548 -16.778 -9.904 1.00 83.31 111 ASN A C 1
ATOM 871 O O . ASN A 1 111 ? 2.936 -17.373 -9.026 1.00 83.31 111 ASN A O 1
ATOM 875 N N . ASN A 1 112 ? 4.068 -15.562 -9.696 1.00 85.06 112 ASN A N 1
ATOM 876 C CA . ASN A 1 112 ? 4.035 -14.878 -8.392 1.00 85.06 112 ASN A CA 1
ATOM 877 C C . ASN A 1 112 ? 3.273 -13.539 -8.402 1.00 85.06 112 ASN A C 1
ATOM 879 O O . ASN A 1 112 ? 3.222 -12.882 -7.358 1.00 85.06 112 ASN A O 1
ATOM 883 N N . LEU A 1 113 ? 2.715 -13.121 -9.546 1.00 87.50 113 LEU A N 1
ATOM 884 C CA . LEU A 1 113 ? 1.931 -11.892 -9.649 1.00 87.50 113 LEU A CA 1
ATOM 885 C C . LEU A 1 113 ? 0.457 -12.200 -9.393 1.00 87.50 113 LEU A C 1
ATOM 887 O O . LEU A 1 113 ? -0.228 -12.769 -10.239 1.00 87.50 113 LEU A O 1
ATOM 891 N N . ASP A 1 114 ? -0.026 -11.768 -8.237 1.00 90.06 114 ASP A N 1
ATOM 892 C CA . ASP A 1 114 ? -1.447 -11.744 -7.925 1.00 90.06 114 ASP A CA 1
ATOM 893 C C . ASP A 1 114 ? -1.885 -10.296 -7.682 1.00 90.06 114 ASP A C 1
ATOM 895 O O . ASP A 1 114 ? -1.399 -9.625 -6.770 1.00 90.06 114 ASP A O 1
ATOM 899 N N . LEU A 1 115 ? -2.803 -9.821 -8.521 1.00 92.44 115 LEU A N 1
ATOM 900 C CA . LEU A 1 115 ? -3.403 -8.487 -8.453 1.00 92.44 115 LEU A CA 1
ATOM 901 C C . LEU A 1 115 ? -4.875 -8.531 -8.021 1.00 92.44 115 LEU A C 1
ATOM 903 O O . LEU A 1 115 ? -5.486 -7.484 -7.821 1.00 92.44 115 LEU A O 1
ATOM 907 N N . SER A 1 116 ? -5.450 -9.728 -7.854 1.00 94.94 116 SER A N 1
ATOM 908 C CA . SER A 1 116 ? -6.877 -9.906 -7.557 1.00 94.94 116 SER A CA 1
ATOM 909 C C . SER A 1 116 ? -7.273 -9.326 -6.199 1.00 94.94 116 SER A C 1
ATOM 911 O O . SER A 1 116 ? -8.391 -8.845 -6.029 1.00 94.94 116 SER A O 1
ATOM 913 N N . TRP A 1 117 ? -6.333 -9.281 -5.251 1.00 96.12 117 TRP A N 1
ATOM 914 C CA . TRP A 1 117 ? -6.542 -8.697 -3.926 1.00 96.12 117 TRP A CA 1
ATOM 915 C C . TRP A 1 117 ? -6.883 -7.201 -3.961 1.00 96.12 117 TRP A C 1
ATOM 917 O O . TRP A 1 117 ? -7.487 -6.704 -3.013 1.00 96.12 117 TRP A O 1
ATOM 927 N N . MET A 1 118 ? -6.511 -6.477 -5.026 1.00 98.06 118 MET A N 1
ATOM 928 C CA . MET A 1 118 ? -6.866 -5.060 -5.174 1.00 98.06 118 MET A CA 1
ATOM 929 C C . MET A 1 118 ? -8.374 -4.867 -5.355 1.00 98.06 118 MET A C 1
ATOM 931 O O . MET A 1 118 ? -8.871 -3.782 -5.089 1.00 98.06 118 MET A O 1
ATOM 935 N N . GLU A 1 119 ? -9.098 -5.911 -5.765 1.00 97.44 119 GLU A N 1
ATOM 936 C CA . GLU A 1 119 ? -10.551 -5.912 -5.965 1.00 97.44 119 GLU A CA 1
ATOM 937 C C . GLU A 1 119 ? -11.318 -6.446 -4.743 1.00 97.44 119 GLU A C 1
ATOM 939 O O . GLU A 1 119 ? -12.528 -6.671 -4.806 1.00 97.44 119 GLU A O 1
ATOM 944 N N . ASP A 1 120 ? -10.631 -6.677 -3.619 1.00 97.62 120 ASP A N 1
ATOM 945 C CA . ASP A 1 120 ? -11.267 -7.187 -2.410 1.00 97.62 120 ASP A CA 1
ATOM 946 C C . ASP A 1 120 ? -12.355 -6.227 -1.900 1.00 97.62 120 ASP A C 1
ATOM 948 O O . ASP A 1 120 ? -12.192 -5.004 -1.885 1.00 97.62 120 ASP A O 1
ATOM 952 N N . SER A 1 121 ? -13.466 -6.805 -1.439 1.00 96.81 121 SER A N 1
ATOM 953 C CA . SER A 1 121 ? -14.631 -6.094 -0.900 1.00 96.81 121 SER A CA 1
ATOM 954 C C . SER A 1 121 ? -14.351 -5.231 0.336 1.00 96.81 121 SER A C 1
ATOM 956 O O . SER A 1 121 ? -15.190 -4.409 0.712 1.00 96.81 121 SER A O 1
ATOM 958 N N . ILE A 1 122 ? -13.199 -5.406 0.993 1.00 96.69 122 ILE A N 1
ATOM 959 C CA . ILE A 1 122 ? -12.767 -4.498 2.055 1.00 96.69 122 ILE A CA 1
ATOM 960 C C . ILE A 1 122 ? -12.488 -3.091 1.517 1.00 96.69 122 ILE A C 1
ATOM 962 O O . ILE A 1 122 ? -12.660 -2.120 2.258 1.00 96.69 122 ILE A O 1
ATOM 966 N N . PHE A 1 123 ? -12.077 -2.972 0.252 1.00 98.56 123 PHE A N 1
ATOM 967 C CA . PHE A 1 123 ? -11.763 -1.705 -0.392 1.00 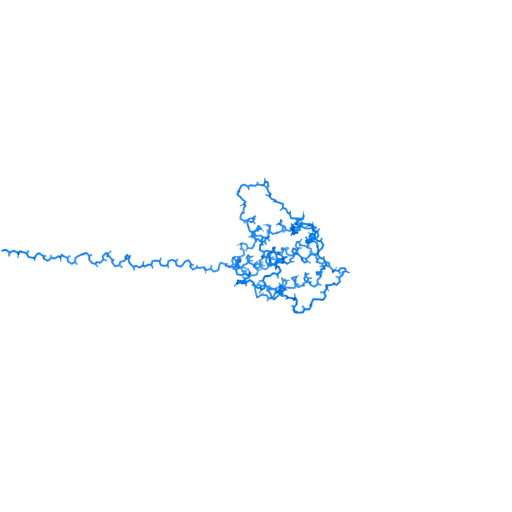98.56 123 PHE A CA 1
ATOM 968 C C . PHE A 1 123 ? -12.984 -1.105 -1.084 1.00 98.56 123 PHE A C 1
ATOM 970 O O . PHE A 1 123 ? -13.802 -1.809 -1.671 1.00 98.56 123 PHE A O 1
ATOM 977 N N . ASN A 1 124 ? -13.094 0.219 -1.030 1.00 98.50 124 ASN A N 1
ATOM 978 C CA . ASN A 1 124 ? -14.070 0.966 -1.812 1.00 98.50 124 ASN A CA 1
ATOM 979 C C . ASN A 1 124 ? -13.513 1.342 -3.193 1.00 98.50 124 ASN A C 1
ATOM 981 O O . ASN A 1 124 ? -12.303 1.300 -3.423 1.00 98.50 124 ASN A O 1
ATOM 985 N N . ASP A 1 125 ? -14.398 1.792 -4.082 1.00 98.69 125 ASP A N 1
ATOM 986 C CA . ASP A 1 125 ? -14.064 2.140 -5.466 1.00 98.69 125 ASP A CA 1
ATOM 987 C C . ASP A 1 125 ? -12.870 3.099 -5.587 1.00 98.69 125 ASP A C 1
ATOM 989 O O . ASP A 1 125 ? -12.049 2.942 -6.491 1.00 98.69 125 ASP A O 1
ATOM 993 N N . SER A 1 126 ? -12.742 4.071 -4.675 1.00 98.50 126 SER A N 1
ATOM 994 C CA . SER A 1 126 ? -11.639 5.038 -4.685 1.00 98.50 126 SER A CA 1
ATOM 995 C C . SER A 1 126 ? -10.293 4.376 -4.405 1.00 98.50 126 SER A C 1
ATOM 997 O O . SER A 1 126 ? -9.337 4.609 -5.140 1.00 98.50 126 SER A O 1
ATOM 999 N N . VAL A 1 127 ? -10.205 3.533 -3.371 1.00 98.75 127 VAL A N 1
ATOM 1000 C CA . VAL A 1 127 ? -8.962 2.816 -3.051 1.00 98.75 127 VAL A CA 1
ATOM 1001 C C . VAL A 1 127 ? -8.607 1.849 -4.176 1.00 98.75 127 VAL A C 1
ATOM 1003 O O . VAL A 1 127 ? -7.471 1.862 -4.648 1.00 98.75 127 VAL A O 1
ATOM 1006 N N . GLN A 1 128 ? -9.578 1.077 -4.671 1.00 98.75 128 GLN A N 1
ATOM 1007 C CA . GLN A 1 128 ? -9.352 0.147 -5.779 1.00 98.75 128 GLN A CA 1
ATOM 1008 C C . GLN A 1 128 ? -8.877 0.876 -7.048 1.00 98.75 128 GLN A C 1
ATOM 1010 O O . GLN A 1 128 ? -7.937 0.439 -7.711 1.00 98.75 128 GLN A O 1
ATOM 1015 N N . ALA A 1 129 ? -9.478 2.027 -7.376 1.00 98.44 129 ALA A N 1
ATOM 1016 C CA . ALA A 1 129 ? -9.068 2.840 -8.518 1.00 98.44 129 ALA A CA 1
ATOM 1017 C C . ALA A 1 129 ? -7.632 3.360 -8.376 1.00 98.44 129 ALA A C 1
ATOM 1019 O O . ALA A 1 129 ? -6.880 3.318 -9.349 1.00 98.44 129 ALA A O 1
ATOM 1020 N N . THR A 1 130 ? -7.229 3.799 -7.182 1.00 98.31 130 THR A N 1
ATOM 1021 C CA . THR A 1 130 ? -5.855 4.255 -6.930 1.00 98.31 130 THR A CA 1
ATOM 1022 C C . THR A 1 130 ? -4.847 3.107 -7.015 1.00 98.31 130 THR A C 1
ATOM 1024 O O . THR A 1 130 ? -3.795 3.270 -7.631 1.00 98.31 130 THR A O 1
ATOM 1027 N N . LEU A 1 131 ? -5.169 1.927 -6.476 1.00 98.50 131 LEU A N 1
ATOM 1028 C CA . LEU A 1 131 ? -4.314 0.737 -6.575 1.00 98.50 131 LEU A CA 1
ATOM 1029 C C . LEU A 1 131 ? -4.101 0.299 -8.033 1.00 98.50 131 LEU A C 1
ATOM 1031 O O . LEU A 1 131 ? -2.960 0.054 -8.441 1.00 98.50 131 LEU A O 1
ATOM 1035 N N . ARG A 1 132 ? -5.175 0.283 -8.836 1.00 97.56 132 ARG A N 1
ATOM 1036 C CA . ARG A 1 132 ? -5.100 0.034 -10.285 1.00 97.56 132 ARG A CA 1
ATOM 1037 C C . ARG A 1 132 ? -4.261 1.087 -10.998 1.00 97.56 132 ARG A C 1
ATOM 1039 O O . ARG A 1 132 ? -3.382 0.734 -11.771 1.00 97.56 132 ARG A O 1
ATOM 1046 N N . LEU A 1 133 ? -4.464 2.368 -10.686 1.00 96.38 133 LEU A N 1
ATOM 10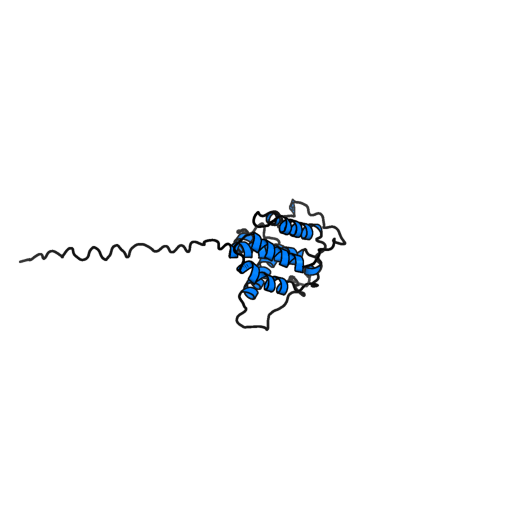47 C CA . LEU A 1 133 ? -3.705 3.457 -11.302 1.00 96.38 133 LEU A CA 1
ATOM 1048 C C . LEU A 1 133 ? -2.197 3.336 -11.049 1.00 96.38 133 LEU A C 1
ATOM 1050 O O . LEU A 1 133 ? -1.404 3.605 -11.949 1.00 96.38 133 LEU A O 1
ATOM 1054 N N . ILE A 1 134 ? -1.805 2.935 -9.836 1.00 95.81 134 ILE A N 1
ATOM 1055 C CA . ILE A 1 134 ? -0.405 2.667 -9.486 1.00 95.81 134 ILE A CA 1
ATOM 1056 C C . ILE A 1 134 ? 0.158 1.538 -10.355 1.00 95.81 134 ILE A C 1
ATOM 1058 O O . ILE A 1 134 ? 1.252 1.680 -10.896 1.00 95.81 134 ILE A O 1
ATOM 1062 N N . TRP A 1 135 ? -0.589 0.444 -10.526 1.00 93.69 135 TRP A N 1
ATOM 1063 C CA . TRP A 1 135 ? -0.170 -0.679 -11.366 1.00 93.69 135 TRP A CA 1
ATOM 1064 C C . TRP A 1 135 ? -0.070 -0.298 -12.851 1.00 93.69 135 TRP A C 1
ATOM 1066 O O . TRP A 1 135 ? 0.956 -0.545 -13.483 1.00 93.69 135 TRP A O 1
ATOM 1076 N N . ASP A 1 136 ? -1.095 0.359 -13.396 1.00 93.06 136 ASP A N 1
ATOM 1077 C CA . ASP A 1 136 ? -1.172 0.739 -14.813 1.00 93.06 136 ASP A CA 1
ATOM 1078 C C . ASP A 1 136 ? -0.061 1.717 -15.219 1.00 93.06 136 ASP A C 1
ATOM 1080 O O . ASP A 1 136 ? 0.341 1.777 -16.382 1.00 93.06 136 ASP A O 1
ATOM 1084 N N . ARG A 1 137 ? 0.437 2.507 -14.261 1.00 92.00 137 ARG A N 1
ATOM 1085 C CA . ARG A 1 137 ? 1.520 3.477 -14.465 1.00 92.00 137 ARG A CA 1
ATOM 1086 C C . ARG A 1 137 ? 2.885 2.977 -14.002 1.00 92.00 137 ARG A C 1
ATOM 1088 O O . ARG A 1 137 ? 3.860 3.722 -14.118 1.00 92.00 137 ARG A O 1
ATOM 1095 N N . ALA A 1 138 ? 2.977 1.748 -13.498 1.00 89.19 138 ALA A N 1
ATOM 1096 C CA . ALA A 1 138 ? 4.239 1.193 -13.043 1.00 89.19 138 ALA A CA 1
ATOM 1097 C C . ALA A 1 138 ? 5.229 1.025 -14.204 1.00 89.19 138 ALA A C 1
ATOM 1099 O O . ALA A 1 138 ? 4.859 0.597 -15.299 1.00 89.19 138 ALA A O 1
ATOM 1100 N N . GLY A 1 139 ? 6.495 1.347 -13.940 1.00 82.00 139 GLY A N 1
ATOM 1101 C CA . GLY A 1 139 ? 7.596 1.253 -14.897 1.00 82.00 139 GLY A CA 1
ATOM 1102 C C . GLY A 1 139 ? 8.736 0.364 -14.408 1.00 82.00 139 GLY A C 1
ATOM 1103 O O . GLY A 1 139 ? 8.579 -0.444 -13.490 1.00 82.00 139 GLY A O 1
ATOM 1104 N N . GLU A 1 140 ? 9.905 0.525 -15.029 1.00 76.44 140 GLU A N 1
ATOM 1105 C CA . GLU A 1 140 ? 11.135 -0.144 -14.600 1.00 76.44 140 GLU A CA 1
ATOM 1106 C C . GLU A 1 140 ? 11.499 0.237 -13.155 1.00 76.44 140 GLU A C 1
ATOM 1108 O O . GLU A 1 140 ? 11.475 1.406 -12.771 1.00 76.44 140 GLU A O 1
ATOM 1113 N N . ARG A 1 141 ? 11.853 -0.766 -12.344 1.00 72.88 141 ARG A N 1
ATOM 1114 C CA . ARG A 1 141 ? 12.189 -0.595 -10.925 1.00 72.88 141 ARG A CA 1
ATOM 1115 C C . ARG A 1 141 ? 13.700 -0.532 -10.762 1.00 72.88 141 ARG A C 1
ATOM 1117 O O . ARG A 1 141 ? 14.349 -1.540 -10.505 1.00 72.88 141 ARG A O 1
ATOM 1124 N N . THR A 1 142 ? 14.271 0.655 -10.926 1.00 67.31 142 THR A N 1
ATOM 1125 C CA . THR A 1 142 ? 15.725 0.839 -10.833 1.00 67.31 142 THR A CA 1
ATOM 1126 C C . THR A 1 142 ? 16.238 0.988 -9.402 1.00 67.31 142 THR A C 1
ATOM 1128 O O . THR A 1 142 ? 17.444 1.045 -9.229 1.00 67.31 142 THR A O 1
ATOM 1131 N N . HIS A 1 143 ? 15.373 1.078 -8.393 1.00 63.84 143 HIS A N 1
ATOM 1132 C CA . HIS A 1 143 ? 15.749 1.338 -6.996 1.00 63.84 143 HIS A CA 1
ATOM 1133 C C . HIS A 1 143 ? 15.948 0.053 -6.180 1.00 63.84 143 HIS A C 1
ATOM 1135 O O . HIS A 1 143 ? 16.919 -0.043 -5.444 1.00 63.84 143 HIS A O 1
ATOM 1141 N N . VAL A 1 144 ? 15.110 -0.979 -6.365 1.00 62.97 144 VAL A N 1
ATOM 1142 C CA . VAL A 1 144 ? 15.397 -2.316 -5.818 1.00 62.97 144 VAL A CA 1
ATOM 1143 C C . VAL A 1 144 ? 16.096 -3.146 -6.878 1.00 62.97 144 VAL A C 1
ATOM 1145 O O . VAL A 1 144 ? 15.468 -3.852 -7.671 1.00 62.97 144 VAL A O 1
ATOM 1148 N N . LYS A 1 145 ? 17.422 -3.039 -6.911 1.00 60.66 145 LYS A N 1
ATOM 1149 C CA . LYS A 1 145 ? 18.249 -3.865 -7.789 1.00 60.66 145 LYS A CA 1
ATOM 1150 C C . LYS A 1 145 ? 18.606 -5.157 -7.070 1.00 60.66 145 LYS A C 1
ATOM 1152 O O . LYS A 1 145 ? 19.066 -5.145 -5.932 1.00 60.66 145 LYS A O 1
ATOM 1157 N N . LEU A 1 146 ? 18.474 -6.275 -7.777 1.00 57.03 146 LEU A N 1
ATOM 1158 C CA . LEU A 1 146 ? 19.331 -7.423 -7.506 1.00 57.03 146 LEU A CA 1
ATOM 1159 C C . LEU A 1 146 ? 20.698 -7.058 -8.077 1.00 57.03 146 LEU A C 1
ATOM 1161 O O . LEU A 1 146 ? 20.911 -7.173 -9.283 1.00 57.03 146 LEU A O 1
ATOM 1165 N N . ILE A 1 147 ? 21.587 -6.528 -7.237 1.00 57.16 147 ILE A N 1
ATOM 1166 C CA . ILE A 1 147 ? 22.939 -6.179 -7.669 1.00 57.16 147 ILE A CA 1
ATOM 1167 C C . ILE A 1 147 ? 23.690 -7.499 -7.889 1.00 57.16 147 ILE A C 1
ATOM 1169 O O . ILE A 1 147 ? 23.842 -8.269 -6.935 1.00 57.16 147 ILE A O 1
ATOM 1173 N N . PRO A 1 148 ? 24.152 -7.806 -9.117 1.00 54.34 148 PRO A N 1
ATOM 1174 C CA . PRO A 1 148 ? 24.936 -9.001 -9.391 1.00 54.34 148 PRO A CA 1
ATOM 1175 C C . PRO A 1 148 ? 26.386 -8.784 -8.940 1.00 54.34 148 PRO A C 1
ATOM 1177 O O . PRO A 1 148 ? 27.320 -8.936 -9.723 1.00 54.34 148 PRO A O 1
ATOM 1180 N N . ASP A 1 149 ? 26.576 -8.418 -7.675 1.00 55.78 149 ASP A N 1
ATOM 1181 C CA . ASP A 1 149 ? 27.870 -8.530 -7.025 1.00 55.78 149 ASP A CA 1
ATOM 1182 C C . ASP A 1 149 ? 28.010 -9.967 -6.493 1.00 55.78 149 ASP A C 1
ATOM 1184 O O . ASP A 1 149 ? 27.080 -10.557 -5.942 1.00 55.78 149 ASP A O 1
ATOM 1188 N N . PHE A 1 150 ? 29.170 -10.556 -6.778 1.00 46.41 150 PHE A N 1
ATOM 1189 C CA . PHE A 1 150 ? 29.667 -11.898 -6.438 1.00 46.41 150 PHE A CA 1
ATOM 1190 C C . PHE A 1 150 ? 29.158 -12.532 -5.113 1.00 46.41 150 PHE A C 1
ATOM 1192 O O . PHE A 1 150 ? 28.783 -11.844 -4.172 1.00 46.41 150 PHE A O 1
ATOM 1199 N N . PRO A 1 151 ? 29.280 -13.869 -4.970 1.00 52.03 151 PRO A N 1
ATOM 1200 C CA . PRO A 1 151 ? 28.151 -14.735 -4.626 1.00 52.03 151 PRO A CA 1
ATOM 1201 C C . PRO A 1 151 ? 27.397 -14.280 -3.362 1.00 52.03 151 PRO A C 1
ATOM 1203 O O . PRO A 1 151 ? 27.885 -14.439 -2.245 1.00 52.03 151 PRO A O 1
ATOM 1206 N N . GLY A 1 152 ? 26.178 -13.774 -3.548 1.00 54.88 152 GLY A N 1
ATOM 1207 C CA . GLY A 1 152 ? 25.313 -13.347 -2.443 1.00 54.88 152 GLY A CA 1
ATOM 1208 C C . GLY A 1 152 ? 24.497 -12.096 -2.746 1.00 54.88 152 GLY A C 1
ATOM 1209 O O . GLY A 1 152 ? 24.315 -11.281 -1.845 1.00 54.88 152 GLY A O 1
ATOM 1210 N N . ALA A 1 153 ? 24.045 -11.932 -3.998 1.00 60.41 153 ALA A N 1
ATOM 1211 C CA . ALA A 1 153 ? 23.207 -10.811 -4.417 1.00 60.41 153 ALA A CA 1
ATOM 1212 C C . ALA A 1 153 ? 22.100 -10.567 -3.382 1.00 60.41 153 ALA A C 1
ATOM 1214 O O . ALA A 1 153 ? 21.291 -11.455 -3.101 1.00 60.41 153 ALA A O 1
ATOM 1215 N N . HIS A 1 154 ? 22.110 -9.377 -2.794 1.00 62.75 154 HIS A N 1
ATOM 1216 C CA . HIS A 1 154 ? 21.099 -8.921 -1.855 1.00 62.75 154 HIS A CA 1
ATOM 1217 C C . HIS A 1 154 ? 20.247 -7.856 -2.539 1.00 62.75 154 HIS A C 1
ATOM 1219 O O . HIS A 1 154 ? 20.687 -7.202 -3.486 1.00 62.75 154 HIS A O 1
ATOM 1225 N N . ALA A 1 155 ? 19.006 -7.723 -2.082 1.00 69.69 155 ALA A N 1
ATOM 1226 C CA . ALA A 1 155 ? 18.194 -6.580 -2.456 1.00 69.69 155 ALA A CA 1
ATOM 1227 C C . ALA A 1 155 ? 18.785 -5.324 -1.802 1.00 69.69 155 ALA A C 1
ATOM 1229 O O . ALA A 1 155 ? 19.126 -5.349 -0.616 1.00 69.69 155 ALA A O 1
ATOM 1230 N N . ASP A 1 156 ? 18.915 -4.260 -2.588 1.00 74.56 156 ASP A N 1
ATOM 1231 C CA . ASP A 1 156 ? 19.301 -2.939 -2.104 1.00 74.56 156 ASP A CA 1
ATOM 1232 C C . ASP A 1 156 ? 18.048 -2.131 -1.727 1.00 74.56 156 ASP A C 1
ATOM 1234 O O . ASP A 1 156 ? 17.086 -2.068 -2.497 1.00 74.56 156 ASP A O 1
ATOM 1238 N N . PHE A 1 157 ? 18.063 -1.552 -0.528 1.00 79.69 157 PHE A N 1
ATOM 1239 C CA . PHE A 1 157 ? 16.996 -0.725 0.042 1.00 79.69 157 PHE A CA 1
ATOM 1240 C C . PHE A 1 157 ? 17.576 0.620 0.507 1.00 79.69 157 PHE A C 1
ATOM 1242 O O . PHE A 1 157 ? 17.339 1.050 1.632 1.00 79.69 157 PHE A O 1
ATOM 1249 N N . GLU A 1 158 ? 18.385 1.267 -0.336 1.00 80.81 158 GLU A N 1
ATOM 1250 C CA . GLU A 1 158 ? 19.104 2.510 -0.010 1.00 80.81 158 GLU A CA 1
ATOM 1251 C C . GLU A 1 158 ? 18.212 3.666 0.479 1.00 80.81 158 GLU A C 1
ATOM 1253 O O . GLU A 1 158 ? 18.676 4.518 1.236 1.00 80.81 158 GLU A O 1
ATOM 1258 N N . PHE A 1 159 ? 16.937 3.681 0.080 1.00 82.69 159 PHE A N 1
ATOM 1259 C CA . PHE A 1 159 ? 15.961 4.705 0.466 1.00 82.69 159 PHE A CA 1
ATOM 1260 C C . PHE A 1 159 ? 15.197 4.383 1.755 1.00 82.69 159 PHE A C 1
ATOM 1262 O O . PHE A 1 159 ? 14.406 5.203 2.211 1.00 82.69 159 PHE A O 1
ATOM 1269 N N . ASP A 1 160 ? 15.413 3.207 2.347 1.00 84.31 160 ASP A N 1
ATOM 1270 C CA . ASP A 1 160 ? 14.730 2.806 3.572 1.00 84.31 160 ASP A CA 1
ATOM 1271 C C . ASP A 1 160 ? 15.466 3.347 4.799 1.00 84.31 160 ASP A C 1
ATOM 1273 O O . ASP A 1 160 ? 16.677 3.165 4.972 1.00 84.31 160 ASP A O 1
ATOM 1277 N N . ASN A 1 161 ? 14.709 3.926 5.731 1.00 84.06 161 ASN A N 1
ATOM 1278 C CA . ASN A 1 161 ? 15.266 4.352 7.008 1.00 84.06 161 ASN A CA 1
ATOM 1279 C C . ASN A 1 161 ? 15.822 3.139 7.780 1.00 84.06 161 ASN A C 1
ATOM 1281 O O . ASN A 1 161 ? 15.156 2.105 7.931 1.00 84.06 161 ASN A O 1
ATOM 1285 N N . GLN A 1 162 ? 17.057 3.250 8.282 1.00 79.69 162 GLN A N 1
ATOM 1286 C CA . GLN A 1 162 ? 17.750 2.128 8.929 1.00 79.69 162 GLN A CA 1
ATOM 1287 C C . GLN A 1 162 ? 17.283 1.874 10.372 1.00 79.69 162 GLN A C 1
ATOM 1289 O O . GLN A 1 162 ? 17.447 0.757 10.858 1.00 79.69 162 GLN A O 1
ATOM 1294 N N . TYR A 1 163 ? 16.728 2.883 11.063 1.00 78.69 163 TYR A N 1
ATOM 1295 C CA . TYR A 1 163 ? 16.230 2.856 12.458 1.00 78.69 163 TYR A CA 1
ATOM 1296 C C . TYR A 1 163 ? 17.173 2.233 13.521 1.00 78.69 163 TYR A C 1
ATOM 1298 O O . TYR A 1 163 ? 16.782 2.051 14.673 1.00 78.69 163 TYR A O 1
ATOM 1306 N N . ALA A 1 164 ? 18.428 1.925 13.172 1.00 67.31 164 ALA A N 1
ATOM 1307 C CA . ALA A 1 164 ? 19.336 1.082 13.953 1.00 67.31 164 ALA A CA 1
ATOM 1308 C C . ALA A 1 164 ? 19.812 1.705 15.277 1.00 67.31 164 ALA A C 1
ATOM 1310 O O . ALA A 1 164 ? 20.408 1.017 16.102 1.00 67.31 164 ALA A O 1
ATOM 1311 N N . THR A 1 165 ? 19.589 3.004 15.474 1.00 66.25 165 THR A N 1
ATOM 1312 C CA . THR A 1 165 ? 20.174 3.780 16.576 1.00 66.25 165 THR A CA 1
ATOM 1313 C C . THR A 1 165 ? 19.152 4.324 17.566 1.00 66.25 165 THR A C 1
ATOM 1315 O O . THR A 1 165 ? 19.538 5.067 18.464 1.00 66.25 165 THR A O 1
ATOM 1318 N N . GLU A 1 166 ? 17.862 4.028 17.396 1.00 67.19 166 GLU A N 1
ATOM 1319 C CA . GLU A 1 166 ? 16.826 4.831 18.048 1.00 67.19 166 GLU A CA 1
ATOM 1320 C C . GLU A 1 166 ? 16.388 4.322 19.425 1.00 67.19 166 GLU A C 1
ATOM 1322 O O . GLU A 1 166 ? 16.212 5.160 20.297 1.00 67.19 166 GLU A O 1
ATOM 1327 N N . GLU A 1 167 ? 16.254 3.009 19.674 1.00 71.31 167 GLU A N 1
ATOM 1328 C CA . GLU A 1 167 ? 15.743 2.481 20.958 1.00 71.31 167 GLU A CA 1
ATOM 1329 C C . GLU A 1 167 ? 15.898 0.949 21.088 1.00 71.31 167 GLU A C 1
ATOM 1331 O O . GLU A 1 167 ? 15.714 0.221 20.114 1.00 71.31 167 GLU A O 1
ATOM 1336 N N . ASP A 1 168 ? 16.114 0.440 22.312 1.00 78.56 168 ASP A N 1
ATOM 1337 C CA . ASP A 1 168 ? 16.107 -1.010 22.614 1.00 78.56 168 ASP A CA 1
ATOM 1338 C C . ASP A 1 168 ? 14.699 -1.644 22.504 1.00 78.56 168 ASP A C 1
ATOM 1340 O O . ASP A 1 168 ? 14.559 -2.862 22.376 1.00 78.56 168 ASP A O 1
ATOM 1344 N N . TYR A 1 169 ? 13.642 -0.822 22.563 1.00 83.50 169 TYR A N 1
ATOM 1345 C CA . TYR A 1 169 ? 12.239 -1.249 22.562 1.00 83.50 169 TYR A CA 1
ATOM 1346 C C . TYR A 1 169 ? 11.409 -0.381 21.605 1.00 83.50 169 TYR A C 1
ATOM 1348 O O . TYR A 1 169 ? 10.765 0.568 22.053 1.00 83.50 169 TYR A O 1
ATOM 1356 N N . PRO A 1 170 ? 11.389 -0.692 20.296 1.00 88.94 170 PRO A N 1
ATOM 1357 C CA . PRO A 1 170 ? 10.674 0.118 19.314 1.00 88.94 170 PRO A CA 1
ATOM 1358 C C . PRO A 1 170 ? 9.168 0.153 19.603 1.00 88.94 170 PRO A C 1
ATOM 1360 O O . PRO A 1 170 ? 8.607 -0.825 20.113 1.00 88.94 170 PRO A O 1
ATOM 1363 N N . SER A 1 171 ? 8.503 1.250 19.227 1.00 91.44 171 SER A N 1
ATOM 1364 C CA . SER A 1 171 ? 7.046 1.411 19.345 1.00 91.44 171 SER A CA 1
ATOM 1365 C C . SER A 1 171 ? 6.265 0.309 18.608 1.00 91.44 171 SER A C 1
ATOM 1367 O O . SER A 1 171 ? 6.816 -0.438 17.795 1.00 91.44 171 SER A O 1
ATOM 1369 N N . GLU A 1 172 ? 4.965 0.176 18.887 1.00 92.88 172 GLU A N 1
ATOM 1370 C CA . GLU A 1 172 ? 4.114 -0.786 18.169 1.00 92.88 172 GLU A CA 1
ATOM 1371 C C . GLU A 1 172 ? 4.136 -0.539 16.659 1.00 92.88 172 GLU A C 1
ATOM 1373 O O . GLU A 1 172 ? 4.286 -1.479 15.884 1.00 92.88 172 GLU A O 1
ATOM 1378 N N . GLU A 1 173 ? 4.082 0.725 16.257 1.00 94.31 173 GLU A N 1
ATOM 1379 C CA . GLU A 1 173 ? 4.074 1.171 14.870 1.00 94.31 173 GLU A CA 1
ATOM 1380 C C . GLU A 1 173 ? 5.371 0.784 14.154 1.00 94.31 173 GLU A C 1
ATOM 1382 O O . GLU A 1 173 ? 5.329 0.213 13.066 1.00 94.31 173 GLU A O 1
ATOM 1387 N N . LYS A 1 174 ? 6.528 0.981 14.801 1.00 93.19 174 LYS A N 1
ATOM 1388 C CA . LYS A 1 174 ? 7.829 0.552 14.263 1.00 93.19 174 LYS A CA 1
ATOM 1389 C C . LYS A 1 174 ? 7.936 -0.970 14.136 1.00 93.19 174 LYS A C 1
ATOM 1391 O O . LYS A 1 174 ? 8.516 -1.470 13.174 1.00 93.19 174 LYS A O 1
ATOM 1396 N N . ARG A 1 175 ? 7.352 -1.734 15.068 1.00 93.75 175 ARG A N 1
ATOM 1397 C CA . ARG A 1 175 ? 7.286 -3.205 14.950 1.00 93.75 175 ARG A CA 1
ATOM 1398 C C . ARG A 1 175 ? 6.383 -3.644 13.793 1.00 93.75 175 ARG A C 1
ATOM 1400 O O . ARG A 1 175 ? 6.728 -4.596 13.098 1.00 93.75 175 ARG A O 1
ATOM 1407 N N . ILE A 1 176 ? 5.267 -2.946 13.561 1.00 96.75 176 ILE A N 1
ATOM 1408 C CA . ILE A 1 176 ? 4.387 -3.181 12.405 1.00 96.75 176 ILE A CA 1
ATOM 1409 C C . ILE A 1 176 ? 5.115 -2.846 11.098 1.00 96.75 176 ILE A C 1
ATOM 1411 O O . ILE A 1 176 ? 5.081 -3.652 10.172 1.00 96.75 176 ILE A O 1
ATOM 1415 N N . LEU A 1 177 ? 5.836 -1.723 11.034 1.00 96.25 177 LEU A N 1
ATOM 1416 C CA . LEU A 1 177 ? 6.660 -1.364 9.879 1.00 96.25 177 LEU A CA 1
ATOM 1417 C C . LEU A 1 177 ? 7.700 -2.453 9.564 1.00 96.25 177 LEU A C 1
ATOM 1419 O O . LEU A 1 177 ? 7.829 -2.871 8.413 1.00 96.25 177 LEU A O 1
ATOM 1423 N N . ALA A 1 178 ? 8.407 -2.961 10.578 1.00 94.00 178 ALA A N 1
ATOM 1424 C CA . ALA A 1 178 ? 9.375 -4.043 10.399 1.00 94.00 178 ALA A CA 1
ATOM 1425 C C . ALA A 1 178 ? 8.722 -5.321 9.839 1.00 94.00 178 ALA A C 1
ATOM 1427 O O . ALA A 1 178 ? 9.255 -5.933 8.911 1.00 94.00 178 ALA A O 1
ATOM 1428 N N . LEU A 1 179 ? 7.544 -5.694 10.356 1.00 96.56 179 LEU A N 1
ATOM 1429 C CA . LEU A 1 179 ? 6.752 -6.809 9.832 1.00 96.56 179 LEU A CA 1
ATOM 1430 C C . LEU A 1 179 ? 6.340 -6.570 8.373 1.00 96.56 179 LEU A C 1
ATOM 1432 O O . LEU A 1 179 ? 6.483 -7.470 7.547 1.00 96.56 179 LEU A O 1
ATOM 1436 N N . PHE A 1 180 ? 5.873 -5.364 8.039 1.00 97.75 180 PHE A N 1
ATOM 1437 C CA . PHE A 1 180 ? 5.446 -5.016 6.685 1.00 97.75 180 PHE A CA 1
ATOM 1438 C C . PHE A 1 180 ? 6.603 -5.076 5.697 1.00 97.75 180 PHE A C 1
ATOM 1440 O O . PHE A 1 180 ? 6.441 -5.649 4.621 1.00 97.75 180 PHE A O 1
ATOM 1447 N N . ARG A 1 181 ? 7.774 -4.543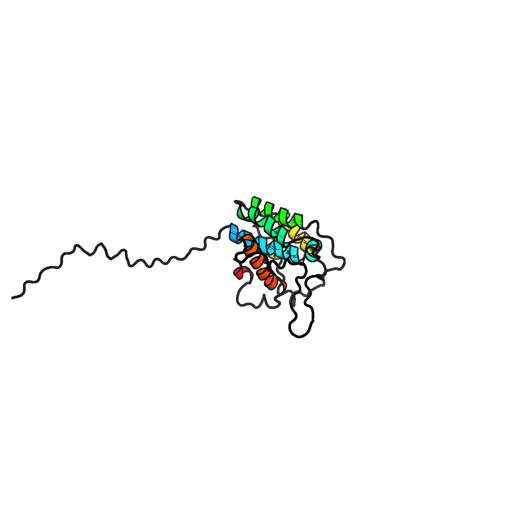 6.061 1.00 94.50 181 ARG A N 1
ATOM 1448 C CA . ARG A 1 181 ? 8.997 -4.656 5.258 1.00 94.50 181 ARG A CA 1
ATOM 1449 C C . ARG A 1 181 ? 9.347 -6.121 5.015 1.00 94.50 181 ARG A C 1
ATOM 1451 O O . ARG A 1 181 ? 9.459 -6.532 3.866 1.00 94.50 181 ARG A O 1
ATOM 1458 N N . TYR A 1 182 ? 9.450 -6.923 6.076 1.00 94.19 182 TYR A N 1
ATOM 1459 C CA . TYR A 1 182 ? 9.813 -8.337 5.959 1.00 94.19 182 TYR A CA 1
ATOM 1460 C C . TYR A 1 182 ? 8.835 -9.118 5.075 1.00 94.19 182 TYR A C 1
ATOM 1462 O O . TYR A 1 182 ? 9.251 -9.829 4.157 1.00 94.19 182 TYR A O 1
ATOM 1470 N N . TRP A 1 183 ? 7.533 -8.951 5.317 1.00 96.50 183 TRP A N 1
ATOM 1471 C CA . TRP A 1 183 ? 6.507 -9.661 4.565 1.00 96.50 183 TRP A CA 1
ATOM 1472 C C . TRP A 1 183 ? 6.538 -9.307 3.076 1.00 96.50 183 TRP A C 1
ATOM 1474 O O . TRP A 1 183 ? 6.476 -10.191 2.217 1.00 96.50 183 TRP A O 1
ATOM 1484 N N . ASN A 1 184 ? 6.701 -8.018 2.771 1.00 95.38 184 ASN A N 1
ATOM 1485 C CA . ASN A 1 184 ? 6.748 -7.523 1.406 1.00 95.38 184 ASN A CA 1
ATOM 1486 C C . ASN A 1 184 ? 8.035 -7.920 0.663 1.00 95.38 184 ASN A C 1
ATOM 1488 O O . ASN A 1 184 ? 7.967 -8.229 -0.526 1.00 95.38 184 ASN A O 1
ATOM 1492 N N . ILE A 1 185 ? 9.186 -8.009 1.341 1.00 91.38 185 ILE A N 1
ATOM 1493 C CA . ILE A 1 185 ? 10.425 -8.511 0.723 1.00 91.38 185 ILE A CA 1
ATOM 1494 C C . ILE A 1 185 ? 10.199 -9.915 0.151 1.00 91.38 185 ILE A C 1
ATOM 1496 O O . ILE A 1 185 ? 10.495 -10.167 -1.017 1.00 91.38 185 ILE A O 1
ATOM 1500 N N . ILE A 1 186 ? 9.612 -10.821 0.932 1.00 91.69 186 ILE A N 1
ATOM 1501 C CA . ILE A 1 186 ? 9.290 -12.164 0.439 1.00 91.69 186 ILE A CA 1
ATOM 1502 C C . ILE A 1 186 ? 8.192 -12.106 -0.627 1.00 91.69 186 ILE A C 1
ATOM 1504 O O . ILE A 1 186 ? 8.322 -12.753 -1.666 1.00 91.69 186 ILE A O 1
ATOM 1508 N N . HIS A 1 187 ? 7.144 -11.302 -0.415 1.00 93.12 187 HIS A N 1
ATOM 1509 C CA . HIS A 1 187 ? 6.024 -11.204 -1.349 1.00 93.12 187 HIS A CA 1
ATOM 1510 C C . HIS A 1 187 ? 6.466 -10.818 -2.770 1.00 93.12 187 HIS A C 1
ATOM 1512 O O . HIS A 1 187 ? 5.928 -11.378 -3.729 1.00 93.12 187 HIS A O 1
ATOM 1518 N N . TYR A 1 188 ? 7.431 -9.901 -2.899 1.00 89.88 188 TYR A N 1
ATOM 1519 C CA . TYR A 1 188 ? 7.866 -9.346 -4.183 1.00 89.88 188 TYR A CA 1
ATOM 1520 C C . TYR A 1 188 ? 9.160 -9.947 -4.738 1.00 89.88 188 TYR A C 1
ATOM 1522 O O . TYR A 1 188 ? 9.301 -10.021 -5.958 1.00 89.88 188 TYR A O 1
ATOM 1530 N N . PHE A 1 189 ? 10.094 -10.381 -3.886 1.00 87.00 189 PHE A N 1
ATOM 1531 C CA . PHE A 1 189 ? 11.437 -10.777 -4.329 1.00 87.00 189 PHE A CA 1
ATOM 1532 C C . PHE A 1 189 ? 11.745 -12.263 -4.159 1.00 87.00 189 PHE A C 1
ATOM 1534 O O . PHE A 1 189 ? 12.779 -12.710 -4.652 1.00 87.00 189 PHE A O 1
ATOM 1541 N N . TYR A 1 190 ? 10.879 -13.055 -3.517 1.00 87.69 190 TYR A N 1
ATOM 1542 C CA . TYR A 1 190 ? 11.091 -14.499 -3.427 1.00 87.69 190 TYR A CA 1
ATOM 1543 C C . TYR A 1 190 ? 10.523 -15.229 -4.662 1.00 87.69 190 TYR A C 1
ATOM 1545 O O . TYR A 1 190 ? 9.304 -15.354 -4.803 1.00 87.69 190 TYR A O 1
ATOM 1553 N N . PRO A 1 191 ? 11.370 -15.767 -5.566 1.00 85.94 191 PRO A N 1
ATOM 1554 C CA . PRO A 1 191 ? 10.912 -16.307 -6.850 1.00 85.94 191 PRO A CA 1
ATOM 1555 C C . PRO A 1 191 ? 10.141 -17.628 -6.725 1.00 85.94 191 PRO A C 1
ATOM 1557 O O . PRO A 1 191 ? 9.414 -18.008 -7.643 1.00 85.94 191 PRO A O 1
ATOM 1560 N N . PHE A 1 192 ? 10.257 -18.323 -5.594 1.00 88.44 192 PHE A N 1
ATOM 1561 C CA . PHE A 1 192 ? 9.645 -19.634 -5.374 1.00 88.44 192 PHE A CA 1
ATOM 1562 C C . PHE A 1 192 ? 8.399 -19.573 -4.475 1.00 88.44 192 PHE A C 1
ATOM 1564 O O . PHE A 1 192 ? 7.972 -20.603 -3.963 1.00 88.44 192 PHE A O 1
ATOM 1571 N N . LYS A 1 193 ? 7.788 -18.389 -4.300 1.00 90.50 193 LYS A N 1
ATOM 1572 C CA . LYS A 1 193 ? 6.594 -18.198 -3.455 1.00 90.50 193 LYS A CA 1
ATOM 1573 C C . LYS A 1 193 ? 5.435 -19.131 -3.845 1.00 90.50 193 LYS A C 1
ATOM 1575 O O . LYS A 1 193 ? 4.855 -19.771 -2.980 1.00 90.50 193 LYS A O 1
ATOM 1580 N N . HIS A 1 194 ? 5.159 -19.284 -5.141 1.00 88.69 194 HIS A N 1
ATOM 1581 C CA . HIS A 1 194 ? 4.101 -20.162 -5.673 1.00 88.69 194 HIS A CA 1
ATOM 1582 C C . HIS A 1 194 ? 4.299 -21.673 -5.458 1.00 88.69 194 HIS A C 1
ATOM 1584 O O . HIS A 1 194 ? 3.360 -22.434 -5.674 1.00 88.69 194 HIS A O 1
ATOM 1590 N N . VAL A 1 195 ? 5.500 -22.124 -5.077 1.00 91.12 195 VAL A N 1
ATOM 1591 C CA . VAL A 1 195 ? 5.789 -23.542 -4.778 1.00 91.12 195 VAL A CA 1
ATOM 1592 C C . VAL A 1 195 ? 6.035 -23.791 -3.290 1.00 91.12 195 VAL A C 1
ATOM 1594 O O . VAL A 1 195 ? 6.489 -24.871 -2.920 1.00 91.12 195 VAL A O 1
ATOM 1597 N N . MET A 1 196 ? 5.773 -22.802 -2.432 1.00 91.50 196 MET A N 1
ATOM 1598 C CA . MET A 1 196 ? 5.842 -22.982 -0.984 1.00 91.50 196 MET A CA 1
ATOM 1599 C C . MET A 1 196 ? 4.712 -23.893 -0.492 1.00 91.50 196 MET A C 1
ATOM 1601 O O . MET A 1 196 ? 3.602 -23.860 -1.015 1.00 91.50 196 MET A O 1
ATOM 1605 N N . ASP A 1 197 ? 4.985 -24.660 0.568 1.00 93.44 197 ASP A N 1
ATOM 1606 C CA . ASP A 1 197 ? 3.995 -25.548 1.198 1.00 93.44 197 ASP A CA 1
ATOM 1607 C C . ASP A 1 197 ? 2.812 -24.784 1.825 1.00 93.44 197 ASP A C 1
ATOM 1609 O O . ASP A 1 197 ? 1.739 -25.354 2.025 1.00 93.44 197 ASP A O 1
ATOM 1613 N N . GLN A 1 198 ? 3.007 -23.498 2.145 1.00 91.19 198 GLN A N 1
ATOM 1614 C CA . GLN A 1 198 ? 1.974 -22.602 2.661 1.00 91.19 198 GLN A CA 1
ATOM 1615 C C . GLN A 1 198 ? 1.771 -21.414 1.721 1.00 91.19 198 GLN A C 1
ATOM 1617 O O . GLN A 1 198 ? 2.736 -20.870 1.179 1.00 91.19 198 GLN A O 1
ATOM 1622 N N . ASP A 1 199 ? 0.523 -20.962 1.609 1.00 91.38 199 ASP A N 1
ATOM 1623 C CA . ASP A 1 199 ? 0.208 -19.670 1.004 1.00 91.38 199 ASP A CA 1
ATOM 1624 C C . ASP A 1 199 ? 0.854 -18.552 1.835 1.00 91.38 199 ASP A C 1
ATOM 1626 O O . ASP A 1 199 ? 0.683 -18.479 3.055 1.00 91.38 199 ASP A O 1
ATOM 1630 N N . TRP A 1 200 ? 1.607 -17.677 1.177 1.00 94.44 200 TRP A N 1
ATOM 1631 C CA . TRP A 1 200 ? 2.313 -16.585 1.832 1.00 94.44 200 TRP A CA 1
ATOM 1632 C C . TRP A 1 200 ? 1.383 -15.580 2.520 1.00 94.44 200 TRP A C 1
ATOM 1634 O O . TRP A 1 200 ? 1.750 -15.006 3.545 1.00 94.44 200 TRP A O 1
ATOM 1644 N N . ASP A 1 201 ? 0.160 -15.392 2.027 1.00 94.19 201 ASP A N 1
ATOM 1645 C CA . ASP A 1 201 ? -0.801 -14.494 2.670 1.00 94.19 201 ASP A CA 1
ATOM 1646 C C . ASP A 1 201 ? -1.198 -15.023 4.066 1.00 94.19 201 ASP A C 1
ATOM 1648 O O . ASP A 1 201 ? -1.461 -14.238 4.979 1.00 94.19 201 ASP A O 1
ATOM 1652 N N . THR A 1 202 ? -1.142 -16.345 4.282 1.00 93.62 202 THR A N 1
ATOM 1653 C CA . THR A 1 202 ? -1.435 -16.971 5.588 1.00 93.62 202 THR A CA 1
ATOM 1654 C C . THR A 1 202 ? -0.350 -16.743 6.638 1.00 93.62 202 THR A C 1
ATOM 1656 O O . THR A 1 202 ? -0.611 -16.931 7.819 1.00 93.62 202 THR A O 1
ATOM 1659 N N . SER A 1 203 ? 0.853 -16.300 6.253 1.00 93.06 203 SER A N 1
ATOM 1660 C CA . SER A 1 203 ? 1.915 -16.004 7.223 1.00 93.06 203 SER A CA 1
ATOM 1661 C C . SER A 1 203 ? 1.716 -14.669 7.950 1.00 93.06 203 SER A C 1
ATOM 1663 O O . SER A 1 203 ? 2.458 -14.377 8.887 1.00 93.06 203 SER A O 1
ATOM 1665 N N . LEU A 1 204 ? 0.787 -13.832 7.473 1.00 91.62 204 LEU A N 1
ATOM 1666 C CA . LEU A 1 204 ? 0.472 -12.514 8.033 1.00 91.62 204 LEU A CA 1
ATOM 1667 C C . LEU A 1 204 ? -0.941 -12.434 8.637 1.00 91.62 204 LEU A C 1
ATOM 1669 O O . LEU A 1 204 ? -1.183 -11.545 9.452 1.00 91.62 204 LEU A O 1
ATOM 1673 N N . ARG A 1 205 ? -1.855 -13.321 8.224 1.00 83.31 205 ARG A N 1
ATOM 1674 C CA . ARG A 1 205 ? -3.251 -13.373 8.688 1.00 83.31 205 ARG A CA 1
ATOM 1675 C C . ARG A 1 205 ? -3.422 -14.101 10.020 1.00 83.31 205 ARG A C 1
ATOM 1677 O O . ARG A 1 205 ? -2.672 -15.065 10.278 1.00 83.31 205 ARG A O 1
#

Secondary structure (DSSP, 8-state):
----PPPPTTSSSSSGGG-------------HHHHHHHHHHHHHHHHHHH-HHHHTT-S-HHHHHHHHHHHHHH--SHHHHHHHHHHHHHHT-PPPPPSSPPP---GGG--S---GGGG-TTS-HHHHHHHHHHHHT-----SS-B---SS---B--TTS---TTS-SS--HHHHHHHHHHHHHHHHHH-TTGGGSSS-GGGGT-

Sequence (205 aa):
MRNTSAIPTKYWIGIICLLIPQVLTAQFIPNAYYDRLFYLCKVWGHAKYYHNEVANGNVDWDDALLEALPAVKAAESNAEFNAAVLRLLESAGVPQPALVEQPQVPDSLNNNLDLSWMEDSIFNDSVQATLRLIWDRAGERTHVKLIPDFPGAHADFEFDNQYATEEDYPSEEKRILALFRYWNIIHYFYPFKHVMDQDWDTSLR

Radius of gyration: 25.71 Å; chains: 1; bounding box: 51×72×87 Å